Protein AF-A0A7T4WI15-F1 (afdb_monomer)

Nearest PDB structures (foldseek):
  7sa6-assembly1_A  TM=3.734E-01  e=1.193E+00  Neisseria meningitidis serogroup B
  4ayi-assembly1_D  TM=3.458E-01  e=1.123E+00  Neisseria meningitidis MC58
  5wiu-assembly1_A  TM=4.207E-01  e=9.803E+00  Homo sapiens

Secondary structure (DSSP, 8-state):
------SSS------PPPPSSPPSS-EEEEEETTEEEEEEE-SS-EEE-STT----SSEEEEEEEEEEETTEEEEEEEEEEEE--TT-SS--HHHHHHH-TT--S-HHHHHHHHHHHHHHHHHHSPPPPTTPPPPHHHHHHHHHHHHHHHHHHHHT----B-TTS-B----PPPPHHHHHHHSPPPPP----

Sequence (192 aa):
MAAFIAGDQPVADFDYDKPDELPQQGTTSLEVVGQTLPTEQTVDAFVGSWSDLTLPEVGTYKVFGVVTKDGRSQRSLVDTLVVVDPDDEWHNVITARLEWDGAPDQDGTLQRLLSVARDQVEAYAPELPDGAAIPERYRAGQLMQARNTFNASITNGDNSVDLGGGLVISPRPLDWAVKQLLRPARAKKAVG

Structure (mmCIF, N/CA/C/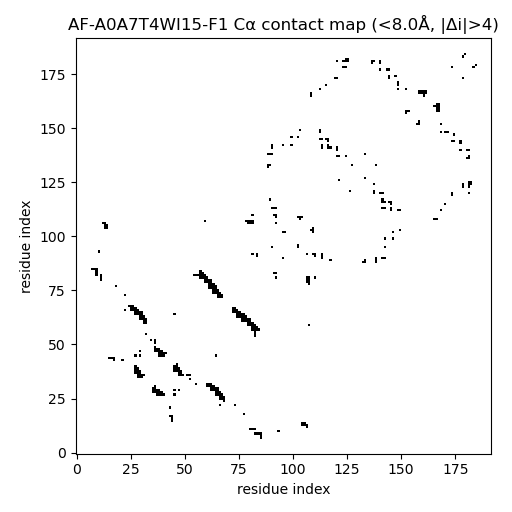O backbone):
data_AF-A0A7T4WI15-F1
#
_entry.id   AF-A0A7T4WI15-F1
#
loop_
_atom_site.group_PDB
_atom_site.id
_atom_site.type_symbol
_atom_site.label_atom_id
_atom_site.label_alt_id
_atom_site.label_comp_id
_atom_site.label_asym_id
_atom_site.label_entity_id
_atom_site.label_seq_id
_atom_site.pdbx_PDB_ins_code
_atom_site.Cartn_x
_atom_site.Cartn_y
_atom_site.Cartn_z
_atom_site.occupancy
_atom_site.B_iso_or_equiv
_atom_site.auth_seq_id
_atom_site.auth_comp_id
_atom_site.auth_asym_id
_atom_site.auth_atom_id
_atom_site.pdbx_PDB_model_num
ATOM 1 N N . MET A 1 1 ? 11.690 2.857 25.915 1.00 26.22 1 MET A N 1
ATOM 2 C CA . MET A 1 1 ? 12.060 3.220 24.533 1.00 26.22 1 MET A CA 1
ATOM 3 C C . MET A 1 1 ? 12.619 1.975 23.878 1.00 26.22 1 MET A C 1
ATOM 5 O O . MET A 1 1 ? 13.796 1.691 24.047 1.00 26.22 1 MET A O 1
ATOM 9 N N . ALA A 1 2 ? 11.759 1.173 23.259 1.00 22.16 2 ALA A N 1
ATOM 10 C CA . ALA A 1 2 ? 12.165 -0.051 22.585 1.00 22.16 2 ALA A CA 1
ATOM 11 C C . ALA A 1 2 ? 11.804 0.095 21.109 1.00 22.16 2 ALA A C 1
ATOM 13 O O . ALA A 1 2 ? 10.632 0.214 20.769 1.00 22.16 2 ALA A O 1
ATOM 14 N N . ALA A 1 3 ? 12.840 0.153 20.279 1.00 25.48 3 ALA A N 1
ATOM 15 C CA . ALA A 1 3 ? 12.754 -0.079 18.853 1.00 25.48 3 ALA A CA 1
ATOM 16 C C . ALA A 1 3 ? 12.444 -1.568 18.642 1.00 25.48 3 ALA A C 1
ATOM 18 O O . ALA A 1 3 ? 13.167 -2.419 19.162 1.00 25.48 3 ALA A O 1
ATOM 19 N N . PHE A 1 4 ? 11.374 -1.873 17.913 1.00 27.00 4 PHE A N 1
ATOM 20 C CA . PHE A 1 4 ? 11.084 -3.222 17.438 1.00 27.00 4 PHE A CA 1
ATOM 21 C C . PHE A 1 4 ? 11.546 -3.326 15.982 1.00 27.00 4 PHE A C 1
ATOM 23 O O . PHE A 1 4 ? 10.902 -2.825 15.071 1.00 27.00 4 PHE A O 1
ATOM 30 N N . ILE A 1 5 ? 12.701 -3.963 15.791 1.00 37.19 5 ILE A N 1
ATOM 31 C CA . ILE A 1 5 ? 13.089 -4.630 14.547 1.00 37.19 5 ILE A CA 1
ATOM 32 C C . ILE A 1 5 ? 13.296 -6.088 14.955 1.00 37.19 5 ILE A C 1
ATOM 34 O O . ILE A 1 5 ? 14.256 -6.397 15.660 1.00 37.19 5 ILE A O 1
ATOM 38 N N . ALA A 1 6 ? 12.382 -6.974 14.570 1.00 28.78 6 ALA A N 1
ATOM 39 C CA . ALA A 1 6 ? 12.555 -8.415 14.701 1.00 28.78 6 ALA A CA 1
ATOM 40 C C . ALA A 1 6 ? 11.912 -9.083 13.485 1.00 28.78 6 ALA A C 1
ATOM 42 O O . ALA A 1 6 ? 10.737 -8.864 13.207 1.00 28.78 6 ALA A O 1
ATOM 43 N N . GLY A 1 7 ? 12.733 -9.819 12.735 1.00 34.50 7 GLY A N 1
ATOM 44 C CA . GLY A 1 7 ? 12.344 -10.497 11.507 1.00 34.50 7 GLY A CA 1
ATOM 45 C C . GLY A 1 7 ? 11.296 -11.593 11.704 1.00 34.50 7 GLY A C 1
ATOM 46 O O . GLY A 1 7 ? 11.041 -12.048 12.819 1.00 34.50 7 GLY A O 1
ATOM 47 N N . ASP A 1 8 ? 10.742 -12.011 10.568 1.00 34.84 8 ASP A N 1
ATOM 48 C CA . ASP A 1 8 ? 9.868 -13.173 10.361 1.00 34.84 8 ASP A CA 1
ATOM 49 C C . ASP A 1 8 ? 8.441 -13.139 10.918 1.00 34.84 8 ASP A C 1
ATOM 51 O O . ASP A 1 8 ? 7.765 -14.167 10.912 1.00 34.84 8 ASP A O 1
ATOM 55 N N . GLN A 1 9 ? 7.916 -11.987 11.337 1.00 34.09 9 GLN A N 1
ATOM 56 C CA . GLN A 1 9 ? 6.484 -11.841 11.629 1.00 34.09 9 GLN A CA 1
ATOM 57 C C . GLN A 1 9 ? 5.915 -10.592 10.937 1.00 34.09 9 GLN A C 1
ATOM 59 O O . GLN A 1 9 ? 6.604 -9.569 10.901 1.00 34.09 9 GLN A O 1
ATOM 64 N N . PRO A 1 10 ? 4.683 -10.641 10.389 1.00 33.22 10 PRO A N 1
ATOM 65 C CA . PRO A 1 10 ? 4.064 -9.473 9.771 1.00 33.22 10 PRO A CA 1
ATOM 66 C C . PRO A 1 10 ? 3.930 -8.339 10.793 1.00 33.22 10 PRO A C 1
ATOM 68 O O . PRO A 1 10 ? 3.476 -8.556 11.918 1.00 33.22 10 PRO A O 1
ATOM 71 N N . VAL A 1 11 ? 4.329 -7.131 10.399 1.00 38.06 11 VAL A N 1
ATOM 72 C CA . VAL A 1 11 ? 4.255 -5.920 11.227 1.00 38.06 11 VAL A CA 1
ATOM 73 C C . VAL A 1 11 ? 3.016 -5.128 10.808 1.00 38.06 11 VAL A C 1
ATOM 75 O O . VAL A 1 11 ? 2.863 -4.836 9.625 1.00 38.06 11 VAL A O 1
ATOM 78 N N . ALA A 1 12 ? 2.146 -4.792 11.762 1.00 36.53 12 ALA A N 1
ATOM 79 C CA . ALA A 1 12 ? 1.021 -3.876 11.569 1.00 36.53 12 ALA A CA 1
ATOM 80 C C . ALA A 1 12 ? 1.312 -2.564 12.316 1.00 36.53 12 ALA A C 1
ATOM 82 O O . ALA A 1 12 ? 1.632 -2.606 13.506 1.00 36.53 12 ALA A O 1
ATOM 83 N N . ASP A 1 13 ? 1.217 -1.429 11.624 1.00 36.84 13 ASP A N 1
ATOM 84 C CA . ASP A 1 13 ? 1.374 -0.078 12.177 1.00 36.84 13 ASP A CA 1
ATOM 85 C C . ASP A 1 13 ? 0.078 0.709 11.921 1.00 36.84 13 ASP A C 1
ATOM 87 O O . ASP A 1 13 ? -0.537 0.551 10.870 1.00 36.84 13 ASP A O 1
ATOM 91 N N . PHE A 1 14 ? -0.389 1.495 12.891 1.00 41.03 14 PHE A N 1
ATOM 92 C CA . PHE A 1 14 ? -1.699 2.155 12.823 1.00 41.03 14 PHE A CA 1
ATOM 93 C C . PHE A 1 14 ? -1.661 3.543 13.465 1.00 41.03 14 PHE A C 1
ATOM 95 O O . PHE A 1 14 ? -1.317 3.663 14.644 1.00 41.03 14 PHE A O 1
ATOM 102 N N . ASP A 1 15 ? -2.094 4.561 12.715 1.00 37.44 15 ASP A N 1
ATOM 103 C CA . ASP A 1 15 ? -2.302 5.928 13.205 1.00 37.44 15 ASP A CA 1
ATOM 104 C C . ASP A 1 15 ? -3.783 6.341 13.087 1.00 37.44 15 ASP A C 1
ATOM 106 O O . ASP A 1 15 ? -4.480 5.976 12.140 1.00 37.44 15 ASP A O 1
ATOM 110 N N . TYR A 1 16 ? -4.274 7.052 14.102 1.00 46.34 16 TYR A N 1
ATOM 111 C CA . TYR A 1 16 ? -5.693 7.278 14.397 1.00 46.34 16 TYR A CA 1
ATOM 112 C C . TYR A 1 16 ? -6.238 8.564 13.761 1.00 46.34 16 TYR A C 1
ATOM 114 O O . TYR A 1 16 ? -5.859 9.656 14.181 1.00 46.34 16 TYR A O 1
ATOM 122 N N . ASP A 1 17 ? -7.251 8.455 12.892 1.00 43.44 17 ASP A N 1
ATOM 123 C CA . ASP A 1 17 ? -8.119 9.586 12.534 1.00 43.44 17 ASP A CA 1
ATOM 124 C C . ASP A 1 17 ? -9.460 9.525 13.294 1.00 43.44 17 ASP A C 1
ATOM 126 O O . ASP A 1 17 ? -10.164 8.512 13.323 1.00 43.44 17 ASP A O 1
ATOM 130 N N . LYS A 1 18 ? -9.800 10.642 13.947 1.00 43.62 18 LYS A N 1
ATOM 131 C CA . LYS A 1 18 ? -10.962 10.829 14.831 1.00 43.62 18 LYS A CA 1
ATOM 132 C C . LYS A 1 18 ? -12.290 10.645 14.072 1.00 43.62 18 LYS A C 1
ATOM 134 O O . LYS A 1 18 ? -12.556 11.435 13.168 1.00 43.62 18 LYS A O 1
ATOM 139 N N . PRO A 1 19 ? -13.176 9.699 14.439 1.00 46.44 19 PRO A N 1
ATOM 140 C CA . PRO A 1 19 ? -14.526 9.670 13.877 1.00 46.44 19 PRO A CA 1
ATOM 141 C C . PRO A 1 19 ? -15.317 10.908 14.333 1.00 46.44 19 PRO A C 1
ATOM 143 O O . PRO A 1 19 ? -15.250 11.283 15.504 1.00 46.44 19 PRO A O 1
ATOM 146 N N . ASP A 1 20 ? -16.080 11.512 13.412 1.00 47.41 20 ASP A N 1
ATOM 147 C CA . ASP A 1 20 ? -16.772 12.804 13.591 1.00 47.41 20 ASP A CA 1
ATOM 148 C C . ASP A 1 20 ? -17.654 12.883 14.852 1.00 47.41 20 ASP A C 1
ATOM 150 O O . ASP A 1 20 ? -17.786 13.955 15.436 1.00 47.41 20 ASP A O 1
ATOM 154 N N . GLU A 1 21 ? -18.191 11.755 15.330 1.00 46.91 21 GLU A N 1
ATOM 155 C CA . GLU A 1 21 ? -18.738 11.617 16.683 1.00 46.91 21 GLU A CA 1
ATOM 156 C C . GLU A 1 21 ? -18.499 10.186 17.195 1.00 46.91 21 GLU A C 1
ATOM 158 O O . GLU A 1 21 ? -19.055 9.214 16.674 1.00 46.91 21 GLU A O 1
ATOM 163 N N . LEU A 1 22 ? -17.679 10.031 18.240 1.00 50.12 22 LEU A N 1
ATOM 164 C CA . LEU A 1 22 ? -17.596 8.762 18.961 1.00 50.12 22 LEU A CA 1
ATOM 165 C C . LEU A 1 22 ? -18.929 8.508 19.694 1.00 50.12 22 LEU A C 1
ATOM 167 O O .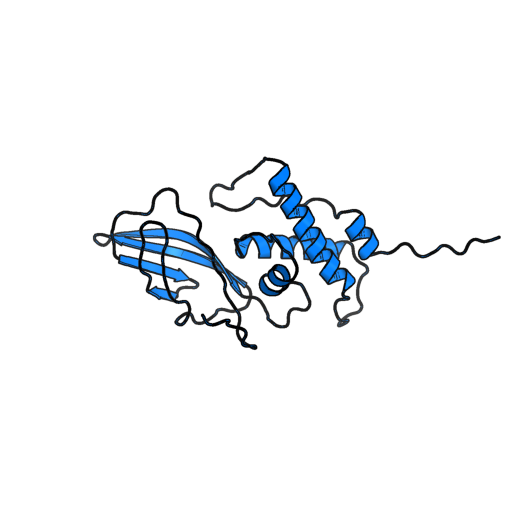 LEU A 1 22 ? -19.421 9.400 20.394 1.00 50.12 22 LEU A O 1
ATOM 171 N N . PRO A 1 23 ? -19.522 7.304 19.596 1.00 50.44 23 PRO A N 1
ATOM 172 C CA . PRO A 1 23 ? -20.714 6.976 20.368 1.00 50.44 23 PRO A CA 1
ATOM 173 C C . PRO A 1 23 ? -20.447 7.124 21.876 1.00 50.44 23 PRO A C 1
ATOM 175 O O . PRO A 1 23 ? -19.358 6.827 22.372 1.00 50.44 23 PRO A O 1
ATOM 178 N N . GLN A 1 24 ? -21.461 7.616 22.599 1.00 58.69 24 GLN A N 1
ATOM 179 C CA . GLN A 1 24 ? -21.416 7.856 24.047 1.00 58.69 24 GLN A CA 1
ATOM 180 C C . GLN A 1 24 ? -20.946 6.623 24.840 1.00 58.69 24 GLN A C 1
ATOM 182 O O . GLN A 1 24 ? -21.310 5.505 24.486 1.00 58.69 24 GLN A O 1
ATOM 187 N N . GLN A 1 25 ? -20.259 6.871 25.969 1.00 66.56 25 GLN A N 1
ATOM 188 C CA . GLN A 1 25 ? -19.736 5.898 26.951 1.00 66.56 25 GLN A CA 1
ATOM 189 C C . GLN A 1 25 ? -20.439 4.526 26.946 1.00 66.56 25 GLN A C 1
ATOM 191 O O . GLN A 1 25 ? -21.641 4.434 27.219 1.00 66.56 25 GLN A O 1
ATOM 196 N N . GLY A 1 26 ? -19.660 3.470 26.699 1.00 73.31 26 GLY A N 1
ATOM 197 C CA . GLY A 1 26 ? -20.077 2.069 26.703 1.00 73.31 26 GLY A CA 1
ATOM 198 C C . GLY A 1 26 ? -18.868 1.129 26.737 1.00 73.31 26 GLY A C 1
ATOM 199 O O . GLY A 1 26 ? -17.723 1.581 26.780 1.00 73.31 26 GLY A O 1
ATOM 200 N N . THR A 1 27 ? -19.106 -0.183 26.727 1.00 82.44 27 THR A N 1
ATOM 201 C CA . THR A 1 27 ? -18.019 -1.160 26.550 1.00 82.44 27 THR A CA 1
ATOM 202 C C . THR A 1 27 ? -17.568 -1.125 25.098 1.00 82.44 27 THR A C 1
ATOM 204 O O . THR A 1 27 ? -18.406 -1.152 24.193 1.00 82.44 27 THR A O 1
ATOM 207 N N . THR A 1 28 ? -16.257 -1.068 24.881 1.00 86.25 28 THR A N 1
ATOM 208 C CA . THR A 1 28 ? -15.672 -0.955 23.546 1.00 86.25 28 THR A CA 1
ATOM 209 C C . THR A 1 28 ? -14.776 -2.134 23.220 1.00 86.25 28 THR A C 1
ATOM 211 O O . THR A 1 28 ? -14.132 -2.711 24.094 1.00 86.25 28 THR A O 1
ATOM 214 N N . SER A 1 29 ? -14.776 -2.515 21.951 1.00 88.94 29 SER A N 1
ATOM 215 C CA . SER A 1 29 ? -13.904 -3.550 21.408 1.00 88.94 29 SER A CA 1
ATOM 216 C C . SER A 1 29 ? -13.595 -3.250 19.950 1.00 88.94 29 SER A C 1
ATOM 218 O O . SER A 1 29 ? -14.421 -2.650 19.256 1.00 88.94 29 SER A O 1
ATOM 220 N N . LEU A 1 30 ? -12.461 -3.738 19.459 1.00 89.62 30 LEU A N 1
ATOM 221 C CA . LEU A 1 30 ? -12.195 -3.797 18.025 1.00 89.62 30 LEU A CA 1
ATOM 222 C C . LEU A 1 30 ? -12.594 -5.165 17.486 1.00 89.62 30 LEU A C 1
ATOM 224 O O . LEU A 1 30 ? -12.379 -6.187 18.129 1.00 89.62 30 LEU A O 1
ATOM 228 N N . GLU A 1 31 ? -13.170 -5.184 16.295 1.00 89.88 31 GLU A N 1
ATOM 229 C CA . GLU A 1 31 ? -13.507 -6.399 15.572 1.00 89.88 31 GLU A CA 1
ATOM 230 C C . GLU A 1 31 ? -12.743 -6.432 14.249 1.00 89.88 31 GLU A C 1
ATOM 232 O O . GLU A 1 31 ? -12.829 -5.509 13.434 1.00 89.88 31 GLU A O 1
ATOM 237 N N . VAL A 1 32 ? -12.006 -7.514 14.026 1.00 90.38 32 VAL A N 1
ATOM 238 C CA . VAL A 1 32 ? -11.157 -7.707 12.850 1.00 90.38 32 VAL A CA 1
ATOM 239 C C . VAL A 1 32 ? -11.157 -9.189 12.487 1.00 90.38 32 VAL A C 1
ATOM 241 O O . VAL A 1 32 ? -10.882 -10.045 13.319 1.00 90.38 32 VAL A O 1
ATOM 244 N N . VAL A 1 33 ? -11.545 -9.521 11.254 1.00 89.94 33 VAL A N 1
ATOM 245 C CA . VAL A 1 33 ? -11.619 -10.920 10.769 1.00 89.94 33 VAL A CA 1
ATOM 246 C C . VAL A 1 33 ? -12.379 -11.855 11.734 1.00 89.94 33 VAL A C 1
ATOM 248 O O . VAL A 1 33 ? -11.964 -12.974 12.017 1.00 89.94 33 VAL A O 1
ATOM 251 N N . GLY A 1 34 ? -13.492 -11.376 12.298 1.00 88.56 34 GLY A N 1
ATOM 252 C CA . GLY A 1 34 ? -14.310 -12.139 13.251 1.00 88.56 34 GLY A CA 1
ATOM 253 C C . GLY A 1 34 ? -13.683 -12.348 14.637 1.00 88.56 34 GLY A C 1
ATOM 254 O O . GLY A 1 34 ? -14.310 -12.973 15.490 1.00 88.56 34 GLY A O 1
ATOM 255 N N . GLN A 1 35 ? -12.484 -11.819 14.889 1.00 91.88 35 GLN A N 1
ATOM 256 C CA . GLN A 1 35 ? -11.857 -11.774 16.208 1.00 91.88 35 GLN A CA 1
ATOM 257 C C . GLN A 1 35 ? -12.237 -10.471 16.910 1.00 91.88 35 GLN A C 1
ATOM 259 O O . GLN A 1 35 ? -12.338 -9.420 16.277 1.00 91.88 35 GLN A O 1
ATOM 264 N N . THR A 1 36 ? -12.465 -10.547 18.221 1.00 92.31 36 THR A N 1
ATOM 265 C CA . THR A 1 36 ? -12.740 -9.383 19.071 1.00 92.31 36 THR A CA 1
ATOM 266 C C . THR A 1 36 ? -11.518 -9.105 19.927 1.00 92.31 36 THR A C 1
ATOM 268 O O . THR A 1 36 ? -11.115 -9.958 20.716 1.00 92.31 36 THR A O 1
ATOM 271 N N . LEU A 1 37 ? -10.945 -7.918 19.776 1.00 89.69 37 LEU A N 1
ATOM 272 C CA . LEU A 1 37 ? -9.797 -7.464 20.543 1.00 89.69 37 LEU A CA 1
ATOM 273 C C . LEU A 1 37 ? -10.268 -6.527 21.662 1.00 89.69 37 LEU A C 1
ATOM 275 O O . LEU A 1 37 ? -11.073 -5.620 21.404 1.00 89.69 37 LEU A O 1
ATOM 279 N N . PRO A 1 38 ? -9.795 -6.734 22.903 1.00 87.00 38 PRO A N 1
ATOM 280 C CA . PRO A 1 38 ? -10.113 -5.842 24.003 1.00 87.00 38 PRO A CA 1
ATOM 281 C C . PRO A 1 38 ? -9.479 -4.475 23.745 1.00 87.00 38 PRO A C 1
ATOM 283 O O . PRO A 1 38 ? -8.284 -4.374 23.465 1.00 87.00 38 PRO A O 1
ATOM 286 N N . THR A 1 39 ? -10.284 -3.422 23.858 1.00 87.75 39 THR A N 1
ATOM 287 C CA . THR A 1 39 ? -9.816 -2.046 23.689 1.00 87.75 39 THR A CA 1
ATOM 288 C C . THR A 1 39 ? -10.392 -1.131 24.746 1.00 87.75 39 THR A C 1
ATOM 290 O O . THR A 1 39 ? -11.508 -1.331 25.220 1.00 87.75 39 THR A O 1
ATOM 293 N N . GLU A 1 40 ? -9.649 -0.084 25.061 1.00 83.88 40 GLU A N 1
ATOM 294 C CA . GLU A 1 40 ? -10.107 1.031 25.868 1.00 83.88 40 GLU A CA 1
ATOM 295 C C . GLU A 1 40 ? -10.418 2.219 24.959 1.00 83.88 40 GLU A C 1
ATOM 297 O O . GLU A 1 40 ? -9.616 2.599 24.109 1.00 83.88 40 GLU A O 1
ATOM 302 N N . GLN A 1 41 ? -11.587 2.827 25.127 1.00 78.44 41 GLN A N 1
ATOM 303 C CA . GLN A 1 41 ? -11.931 4.057 24.423 1.00 78.44 41 GLN A CA 1
ATOM 304 C C . GLN A 1 41 ? -11.391 5.253 25.207 1.00 78.44 41 GLN A C 1
ATOM 306 O O . GLN A 1 41 ? -11.755 5.477 26.362 1.00 78.44 41 GLN A O 1
ATOM 311 N N . THR A 1 42 ? -10.540 6.041 24.564 1.00 78.75 42 THR A N 1
ATOM 312 C CA . THR A 1 42 ? -10.129 7.363 25.040 1.00 78.75 42 THR A CA 1
ATOM 313 C C . THR A 1 42 ? -11.060 8.436 24.474 1.00 78.75 42 THR A C 1
ATOM 315 O O . THR A 1 42 ? -12.011 8.141 23.752 1.00 78.75 42 THR A O 1
ATOM 318 N N . VAL A 1 43 ? -10.797 9.705 24.795 1.00 71.56 43 VAL A N 1
ATOM 319 C CA . VAL A 1 43 ? -11.581 10.833 24.264 1.00 71.56 43 VAL A CA 1
ATOM 320 C C . VAL A 1 43 ? -11.537 10.885 22.732 1.00 71.56 43 VAL A C 1
ATOM 322 O O . VAL A 1 43 ? -12.516 11.303 22.125 1.00 71.56 43 VAL A O 1
ATOM 325 N N . ASP A 1 44 ? -10.437 10.430 22.125 1.00 71.06 44 ASP A N 1
ATOM 326 C CA . ASP A 1 44 ? -10.150 10.638 20.703 1.00 71.06 44 ASP A CA 1
ATOM 327 C C . ASP A 1 44 ? -9.842 9.345 19.915 1.00 71.06 44 ASP A C 1
ATOM 329 O O . ASP A 1 44 ? -9.776 9.394 18.691 1.00 71.06 44 ASP A O 1
ATOM 333 N N . ALA A 1 45 ? -9.642 8.196 20.574 1.00 70.19 45 ALA A N 1
ATOM 334 C CA . ALA A 1 45 ? -9.153 6.965 19.935 1.00 70.19 45 ALA A CA 1
ATOM 335 C C . ALA A 1 45 ? -9.570 5.689 20.685 1.00 70.19 45 ALA A C 1
ATOM 337 O O . ALA A 1 45 ? -9.802 5.736 21.896 1.00 70.19 45 ALA A O 1
ATOM 338 N N . PHE A 1 46 ? -9.581 4.537 20.005 1.00 77.31 46 PHE A N 1
ATOM 339 C CA . PHE A 1 46 ? -9.553 3.235 20.681 1.00 77.31 46 PHE A CA 1
ATOM 340 C C . PHE A 1 46 ? -8.091 2.827 20.911 1.00 77.31 46 PHE A C 1
ATOM 342 O O . PHE A 1 46 ? -7.242 2.930 20.040 1.00 77.31 46 PHE A O 1
ATOM 349 N N . VAL A 1 47 ? -7.750 2.362 22.098 1.00 81.94 47 VAL A N 1
ATOM 350 C CA . VAL A 1 47 ? -6.392 1.920 22.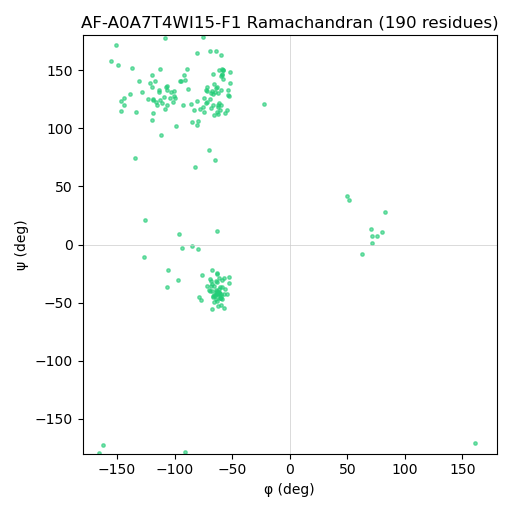416 1.00 81.94 47 VAL A CA 1
ATOM 351 C C . VAL A 1 47 ? -6.470 0.450 22.776 1.00 81.94 47 VAL A C 1
ATOM 353 O O . VAL A 1 47 ? -7.249 0.052 23.636 1.00 81.94 47 VAL A O 1
ATOM 356 N N . GLY A 1 48 ? -5.700 -0.375 22.078 1.00 81.75 48 GLY A N 1
ATOM 357 C CA . GLY A 1 48 ? -5.720 -1.823 22.229 1.00 81.75 48 GLY A CA 1
ATOM 358 C C . GLY A 1 48 ? -4.368 -2.437 21.907 1.00 81.75 48 GLY A C 1
ATOM 359 O O . GLY A 1 48 ? -3.466 -1.761 21.415 1.00 81.75 48 GLY A O 1
ATOM 360 N N . SER A 1 49 ? -4.242 -3.730 22.190 1.00 81.81 49 SER A N 1
ATOM 361 C CA . SER A 1 49 ? -3.087 -4.527 21.784 1.00 81.81 49 SER A CA 1
ATOM 362 C C . SER A 1 49 ? -3.478 -5.462 20.648 1.00 81.81 49 SER A C 1
ATOM 364 O O . SER A 1 49 ? -4.503 -6.139 20.714 1.00 81.81 49 SER A O 1
ATOM 366 N N . TRP A 1 50 ? -2.616 -5.549 19.639 1.00 80.62 50 TRP A N 1
ATOM 367 C CA . TRP A 1 50 ? -2.713 -6.544 18.572 1.00 80.62 50 TRP A CA 1
ATOM 368 C C . TRP A 1 50 ? -2.069 -7.883 18.955 1.00 80.62 50 TRP A C 1
ATOM 370 O O . TRP A 1 50 ? -2.115 -8.817 18.167 1.00 80.62 50 TRP A O 1
ATOM 380 N N . SER A 1 51 ? -1.486 -8.007 20.157 1.00 84.00 51 SER A N 1
ATOM 381 C CA . SER A 1 51 ? -0.807 -9.235 20.609 1.00 84.00 51 SER A CA 1
ATOM 382 C C . SER A 1 51 ? -1.693 -10.477 20.585 1.00 84.00 51 SER A C 1
ATOM 384 O O . SER A 1 51 ? -1.192 -11.583 20.412 1.00 84.00 51 SER A O 1
ATOM 386 N N . ASP A 1 52 ? -2.998 -10.282 20.766 1.00 81.56 52 ASP A N 1
ATOM 387 C CA . ASP A 1 52 ? -3.974 -11.367 20.832 1.00 81.56 52 ASP A CA 1
ATOM 388 C C . ASP A 1 52 ? -4.609 -11.646 19.461 1.00 81.56 52 ASP A C 1
ATOM 390 O O . ASP A 1 52 ? -5.415 -12.568 19.322 1.00 81.56 52 ASP A O 1
ATOM 394 N N . LEU A 1 53 ? -4.249 -10.863 18.435 1.00 87.50 53 LEU A N 1
ATOM 395 C CA . LEU A 1 53 ? -4.715 -11.081 17.077 1.00 87.50 53 LEU A CA 1
ATOM 396 C C . LEU A 1 53 ? -3.970 -12.265 16.463 1.00 87.50 53 LEU A C 1
ATOM 398 O O . LEU A 1 53 ? -2.765 -12.211 16.221 1.00 87.50 53 LEU A O 1
ATOM 402 N N . THR A 1 54 ? -4.712 -13.307 16.103 1.00 91.50 54 THR A N 1
ATOM 403 C CA . THR A 1 54 ? -4.194 -14.297 15.158 1.00 91.50 54 THR A CA 1
ATOM 404 C C . THR A 1 54 ? -4.217 -13.674 13.770 1.00 91.50 54 THR A C 1
ATOM 406 O O . THR A 1 54 ? -5.296 -13.370 13.250 1.00 91.50 54 THR A O 1
ATOM 409 N N . LEU A 1 55 ? -3.039 -13.448 13.187 1.00 88.75 55 LEU A N 1
ATOM 410 C CA . LEU A 1 55 ? -2.930 -12.806 11.881 1.00 88.75 55 LEU A CA 1
ATOM 411 C C . LEU A 1 55 ? -3.609 -13.664 10.798 1.00 88.75 55 LEU A C 1
ATOM 413 O O . LEU A 1 55 ? -3.370 -14.873 10.737 1.00 88.75 55 LEU A O 1
ATOM 417 N N . PRO A 1 56 ? -4.476 -13.063 9.967 1.00 90.94 56 PRO A N 1
ATOM 418 C CA . PRO A 1 56 ? -5.100 -13.754 8.846 1.00 90.94 56 PRO A CA 1
ATOM 419 C C . PRO A 1 56 ? -4.105 -13.946 7.688 1.00 90.94 56 PRO A C 1
ATOM 421 O O . PRO A 1 56 ? -2.959 -13.503 7.751 1.00 90.94 56 PRO A O 1
ATOM 424 N N . GLU A 1 57 ? -4.551 -14.591 6.608 1.00 93.12 57 GLU A N 1
ATOM 425 C CA . GLU A 1 57 ? -3.772 -14.700 5.367 1.00 93.12 57 GLU A CA 1
ATOM 426 C C . GLU A 1 57 ? -3.451 -13.317 4.771 1.00 93.12 57 GLU A C 1
ATOM 428 O O . GLU A 1 57 ? -4.090 -12.314 5.102 1.00 93.12 57 GLU A O 1
ATOM 433 N N . VAL A 1 58 ? -2.479 -13.259 3.859 1.00 91.94 58 VAL A N 1
ATOM 434 C CA . VAL A 1 58 ? -2.113 -12.032 3.133 1.00 91.94 58 VAL A CA 1
ATOM 435 C C . VAL A 1 58 ? -3.353 -11.412 2.488 1.00 91.94 58 VAL A C 1
ATOM 437 O O . VAL A 1 58 ? -4.109 -12.082 1.784 1.00 91.94 58 VAL A O 1
ATOM 440 N N . GLY A 1 59 ? -3.587 -10.125 2.743 1.00 90.69 59 GLY A N 1
ATOM 441 C CA . GLY A 1 59 ? -4.795 -9.455 2.288 1.00 90.69 59 GLY A CA 1
ATOM 442 C C . GLY A 1 59 ? -5.115 -8.160 3.022 1.00 90.69 59 GLY A C 1
ATOM 443 O O . GLY A 1 59 ? -4.325 -7.611 3.786 1.00 90.69 59 GLY A O 1
ATOM 444 N N . THR A 1 60 ? -6.310 -7.647 2.755 1.00 89.38 60 THR A N 1
ATOM 445 C CA . THR A 1 60 ? -6.804 -6.380 3.295 1.00 89.38 60 THR A CA 1
ATOM 446 C C . THR A 1 60 ? -8.112 -6.620 4.037 1.00 89.38 60 THR A C 1
ATOM 448 O O . THR A 1 60 ? -9.068 -7.150 3.468 1.00 89.38 60 THR A O 1
ATOM 451 N N . TYR A 1 61 ? -8.171 -6.212 5.301 1.00 89.81 61 TYR A N 1
ATOM 452 C CA . TYR A 1 61 ? -9.254 -6.541 6.220 1.00 89.81 61 TYR A CA 1
ATOM 453 C C . TYR A 1 61 ? -9.804 -5.290 6.885 1.00 89.81 61 TYR A C 1
ATOM 455 O O . TYR A 1 61 ? -9.064 -4.478 7.423 1.00 89.81 61 TYR A O 1
ATOM 463 N N . LYS A 1 62 ? -11.128 -5.142 6.888 1.00 89.38 62 LYS A N 1
ATOM 464 C CA . LYS A 1 62 ? -11.790 -4.029 7.574 1.00 89.38 62 LYS A CA 1
ATOM 465 C C . LYS A 1 62 ? -11.715 -4.221 9.088 1.00 89.38 62 LYS A C 1
ATOM 467 O O . LYS A 1 62 ? -12.059 -5.295 9.584 1.00 89.38 62 LYS A O 1
ATOM 472 N N . VAL A 1 63 ? -11.325 -3.167 9.791 1.00 88.19 63 VAL A N 1
ATOM 473 C CA . VAL A 1 63 ? -11.296 -3.085 11.250 1.00 88.19 63 VAL A CA 1
ATOM 474 C C . VAL A 1 63 ? -12.486 -2.249 11.693 1.00 88.19 63 VAL A C 1
ATOM 476 O O . VAL A 1 63 ? -12.685 -1.126 11.224 1.00 88.19 63 VAL A O 1
ATOM 479 N N . PHE A 1 64 ? -13.296 -2.799 12.589 1.00 86.88 64 PHE A N 1
ATOM 480 C CA . PHE A 1 64 ? -14.476 -2.123 13.104 1.00 86.88 64 PHE A CA 1
ATOM 481 C C . PHE A 1 64 ? -14.325 -1.804 14.587 1.00 86.88 64 PHE A C 1
ATOM 483 O O . PHE A 1 64 ? -13.988 -2.673 15.382 1.00 86.88 64 PHE A O 1
ATOM 490 N N . GLY A 1 65 ? -14.646 -0.571 14.964 1.00 88.81 65 GLY A N 1
ATOM 491 C CA . GLY A 1 65 ? -14.903 -0.198 16.347 1.00 88.81 65 GLY A CA 1
ATOM 492 C C . GLY A 1 65 ? -16.325 -0.594 16.708 1.00 88.81 65 GLY A C 1
ATOM 493 O O . GLY A 1 65 ? -17.279 -0.181 16.042 1.00 88.81 65 GLY A O 1
ATOM 494 N N . VAL A 1 66 ? -16.474 -1.406 17.749 1.00 87.88 66 VAL A N 1
ATOM 495 C CA . VAL A 1 66 ? -17.771 -1.826 18.273 1.00 87.88 66 VAL A CA 1
ATOM 496 C C . VAL A 1 66 ? -17.972 -1.188 19.637 1.00 87.88 66 VAL A C 1
ATOM 498 O O . VAL A 1 66 ? -17.187 -1.404 20.558 1.00 87.88 66 VAL A O 1
ATOM 501 N N . VAL A 1 67 ? -19.046 -0.414 19.773 1.00 86.19 67 VAL A N 1
ATOM 502 C CA . VAL A 1 67 ? -19.449 0.196 21.045 1.00 86.19 67 VAL A CA 1
ATOM 503 C C . VAL A 1 67 ? -20.791 -0.375 21.460 1.00 86.19 67 VAL A C 1
ATOM 505 O O . VAL A 1 67 ? -21.766 -0.297 20.712 1.00 86.19 67 VAL A O 1
ATOM 508 N N . THR A 1 68 ? -20.837 -0.966 22.653 1.00 85.69 68 THR A N 1
ATOM 509 C CA . THR A 1 68 ? -22.049 -1.560 23.221 1.00 85.69 68 THR A CA 1
ATOM 510 C C . THR A 1 68 ? -22.517 -0.767 24.434 1.00 85.69 68 THR A C 1
ATOM 512 O O . THR A 1 68 ? -21.776 -0.593 25.403 1.00 85.69 68 THR A O 1
ATOM 515 N N . LYS A 1 69 ? -23.772 -0.311 24.395 1.00 85.31 69 LYS A N 1
ATOM 516 C CA . LYS A 1 69 ? -24.435 0.441 25.466 1.00 85.31 69 LYS A CA 1
ATOM 517 C C . LYS A 1 69 ? -25.871 -0.050 25.625 1.00 85.31 69 LYS A C 1
ATOM 519 O O . LYS A 1 69 ? -26.599 -0.167 24.642 1.00 85.31 69 LYS A O 1
ATOM 524 N N . ASP A 1 70 ? -26.272 -0.366 26.855 1.00 88.31 70 ASP A N 1
ATOM 525 C CA . ASP A 1 70 ? -27.636 -0.802 27.198 1.00 88.31 70 ASP A CA 1
ATOM 526 C C . ASP A 1 70 ? -28.165 -1.960 26.319 1.00 88.31 70 ASP A C 1
ATOM 528 O O . ASP A 1 70 ? -29.326 -1.986 25.910 1.00 88.31 70 ASP A O 1
ATOM 532 N N . GLY A 1 71 ? -27.291 -2.918 25.981 1.00 85.00 71 GLY A N 1
ATOM 533 C CA . GLY A 1 71 ? -27.628 -4.078 25.144 1.00 85.00 71 GLY A CA 1
ATOM 534 C C . GLY A 1 71 ? -27.762 -3.786 23.644 1.00 85.00 71 GLY A C 1
ATOM 535 O O . GLY A 1 71 ? -28.160 -4.671 22.889 1.00 85.00 71 GLY A O 1
ATOM 536 N N . ARG A 1 72 ? -27.432 -2.570 23.193 1.00 79.56 72 ARG A N 1
ATOM 537 C CA . ARG A 1 72 ? -27.343 -2.201 21.774 1.00 79.56 72 ARG A CA 1
ATOM 538 C C . ARG A 1 72 ? -25.886 -2.030 21.375 1.00 79.56 72 ARG A C 1
ATOM 540 O O . ARG A 1 72 ? -25.136 -1.374 22.093 1.00 79.56 72 ARG A O 1
ATOM 547 N N . SER A 1 73 ? -25.515 -2.570 20.219 1.00 84.94 73 SER A N 1
ATOM 548 C CA . SER A 1 73 ? -24.166 -2.444 19.664 1.00 84.94 73 SER A CA 1
ATOM 549 C C . SER A 1 73 ? -24.192 -1.611 18.389 1.00 84.94 73 SER A C 1
ATOM 551 O O . SER A 1 73 ? -25.000 -1.860 17.493 1.00 84.94 73 SER A O 1
ATOM 553 N N . GLN A 1 74 ? -23.300 -0.630 18.309 1.00 84.94 74 GLN A N 1
ATOM 554 C CA . GLN A 1 74 ? -22.997 0.113 17.094 1.00 84.94 74 GLN A CA 1
ATOM 555 C C . GLN A 1 74 ? -21.637 -0.340 16.573 1.00 84.94 74 GLN A C 1
ATOM 557 O O . GLN A 1 74 ? -20.679 -0.431 17.339 1.00 84.94 74 GLN A O 1
ATOM 562 N N . ARG A 1 75 ? -21.567 -0.618 15.271 1.00 84.12 75 ARG A N 1
ATOM 563 C CA . ARG A 1 75 ? -20.351 -1.026 14.568 1.00 84.12 75 ARG A CA 1
ATOM 564 C C . ARG A 1 75 ? -19.986 0.056 13.562 1.00 84.12 75 ARG A C 1
ATOM 566 O O . ARG A 1 75 ? -20.778 0.335 12.664 1.00 84.12 75 ARG A O 1
ATOM 573 N N . SER A 1 76 ? -18.801 0.630 13.709 1.00 82.88 76 SER A N 1
ATOM 574 C CA . SER A 1 76 ? -18.277 1.675 12.829 1.00 82.88 76 SER A CA 1
ATOM 575 C C . SER A 1 76 ? -16.987 1.188 12.187 1.00 82.88 76 SER A C 1
ATOM 577 O O . SER A 1 76 ? -16.157 0.590 12.866 1.00 82.88 76 SER A O 1
ATOM 579 N N . LEU A 1 77 ? -16.823 1.403 10.881 1.00 82.19 77 LEU A N 1
ATOM 580 C CA . LEU A 1 77 ? -15.538 1.161 10.224 1.00 82.19 77 LEU A CA 1
ATOM 581 C C . LEU A 1 77 ? -14.546 2.184 10.777 1.00 82.19 77 LEU A C 1
ATOM 583 O O . LEU A 1 77 ? -14.809 3.379 10.670 1.00 82.19 77 LEU A O 1
ATOM 587 N N . VAL A 1 78 ? -13.468 1.711 11.397 1.00 81.69 78 VAL A N 1
ATOM 588 C CA . VAL A 1 78 ? -12.432 2.587 11.961 1.00 81.69 78 VAL A CA 1
ATOM 589 C C . VAL A 1 78 ? -11.177 2.566 11.111 1.00 81.69 78 VAL A C 1
ATOM 591 O O . VAL A 1 78 ? -10.562 3.607 10.943 1.00 81.69 78 VAL A O 1
ATOM 594 N N . ASP A 1 79 ? -10.826 1.408 10.544 1.00 82.00 79 ASP A N 1
ATOM 595 C CA . ASP A 1 79 ? -9.606 1.285 9.755 1.00 82.00 79 ASP A CA 1
ATOM 596 C C . ASP A 1 79 ? -9.597 0.042 8.850 1.00 82.00 79 ASP A C 1
ATOM 598 O O . ASP A 1 79 ? -10.590 -0.681 8.706 1.00 82.00 79 ASP A O 1
ATOM 602 N N . THR A 1 80 ? -8.454 -0.210 8.222 1.00 85.94 80 THR A N 1
ATOM 603 C CA . THR A 1 80 ? -8.146 -1.335 7.362 1.00 85.94 80 THR A CA 1
ATOM 604 C C . THR A 1 80 ? -6.786 -1.926 7.738 1.00 85.94 80 THR A C 1
ATOM 606 O O . THR A 1 80 ? -5.750 -1.318 7.504 1.00 85.94 80 THR A O 1
ATOM 609 N N . LEU A 1 81 ? -6.791 -3.157 8.246 1.00 89.25 81 LEU A N 1
ATOM 610 C CA . LEU A 1 81 ? -5.595 -3.965 8.453 1.00 89.25 81 LEU A CA 1
ATOM 611 C C . LEU A 1 81 ? -5.085 -4.492 7.116 1.00 89.25 81 LEU A C 1
ATOM 613 O O . LEU A 1 81 ? -5.819 -5.162 6.385 1.00 89.25 81 LEU A O 1
ATOM 617 N N . VAL A 1 82 ? -3.814 -4.237 6.826 1.00 90.50 82 VAL A N 1
ATOM 618 C CA . VAL A 1 82 ? -3.122 -4.795 5.666 1.00 90.50 82 VAL A CA 1
ATOM 619 C C . VAL A 1 82 ? -2.125 -5.839 6.155 1.00 90.50 82 VAL A C 1
ATOM 621 O O . VAL A 1 82 ? -1.186 -5.524 6.874 1.00 90.50 82 VAL A O 1
ATOM 624 N N . VAL A 1 83 ? -2.333 -7.091 5.756 1.00 92.50 83 VAL A N 1
ATOM 625 C CA . VAL A 1 83 ? -1.370 -8.174 5.967 1.00 92.50 83 VAL A CA 1
ATOM 626 C C . VAL A 1 83 ? -0.635 -8.398 4.660 1.00 92.50 83 VAL A C 1
ATOM 628 O O . VAL A 1 83 ? -1.262 -8.655 3.632 1.00 92.50 83 VAL A O 1
ATOM 631 N N . VAL A 1 84 ? 0.687 -8.283 4.702 1.00 93.19 84 VAL A N 1
ATOM 632 C CA . VAL A 1 84 ? 1.557 -8.398 3.529 1.00 93.19 84 VAL A CA 1
ATOM 633 C C . VAL A 1 84 ? 2.421 -9.644 3.624 1.00 93.19 84 VAL A C 1
ATOM 635 O O . VAL A 1 84 ? 2.755 -10.089 4.722 1.00 93.19 84 VAL A O 1
ATOM 638 N N . ASP A 1 85 ? 2.776 -10.192 2.467 1.00 92.56 85 ASP A N 1
ATOM 639 C CA . ASP A 1 85 ? 3.792 -11.234 2.383 1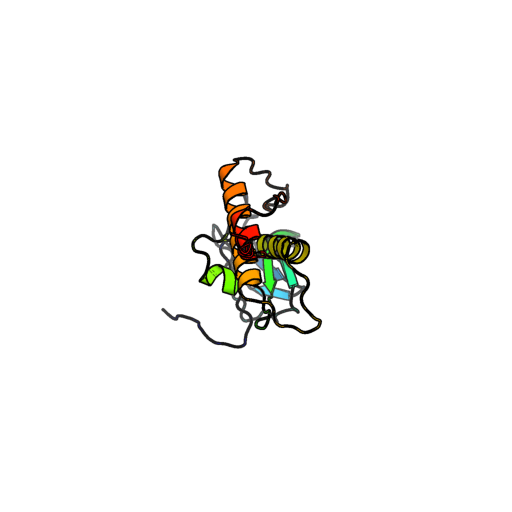.00 92.56 85 ASP A CA 1
ATOM 640 C C . ASP A 1 85 ? 5.171 -10.590 2.632 1.00 92.56 85 ASP A C 1
ATOM 642 O O . ASP A 1 85 ? 5.517 -9.624 1.935 1.00 92.56 85 ASP A O 1
ATOM 646 N N . PRO A 1 86 ? 5.942 -11.039 3.643 1.00 89.25 86 PRO A N 1
ATOM 647 C CA . PRO A 1 86 ? 7.284 -10.516 3.884 1.00 89.25 86 PRO A CA 1
ATOM 648 C C . PRO A 1 86 ? 8.251 -10.803 2.729 1.00 89.25 86 PRO A C 1
ATOM 650 O O . PRO A 1 86 ? 9.207 -10.047 2.560 1.00 89.25 86 PRO A O 1
ATOM 653 N N . ASP A 1 87 ? 7.983 -11.842 1.936 1.00 91.75 87 ASP A N 1
ATOM 654 C CA . ASP A 1 87 ? 8.817 -12.265 0.813 1.00 91.75 87 ASP A CA 1
ATOM 655 C C . ASP A 1 87 ? 8.326 -11.703 -0.537 1.00 91.75 87 ASP A C 1
ATOM 657 O O . ASP A 1 87 ? 8.842 -12.088 -1.590 1.00 91.75 87 ASP A O 1
ATOM 661 N N . ASP A 1 88 ? 7.347 -10.781 -0.543 1.00 92.56 88 ASP A N 1
ATOM 662 C CA . ASP A 1 88 ? 6.921 -10.114 -1.781 1.00 92.56 88 ASP A CA 1
ATOM 663 C C . ASP A 1 88 ? 8.097 -9.331 -2.382 1.00 92.56 88 ASP A C 1
ATOM 665 O O . ASP A 1 88 ? 8.674 -8.431 -1.765 1.00 92.56 88 ASP A O 1
ATOM 669 N N . GLU A 1 89 ? 8.451 -9.665 -3.622 1.00 95.50 89 GLU A N 1
ATOM 670 C CA . GLU A 1 89 ? 9.497 -8.962 -4.354 1.00 95.50 89 GLU A CA 1
ATOM 671 C C . GLU A 1 89 ? 9.086 -7.517 -4.693 1.00 95.50 89 GLU A C 1
ATOM 673 O O . GLU A 1 89 ? 9.952 -6.673 -4.930 1.00 95.50 89 GLU A O 1
ATOM 678 N N . TRP A 1 90 ? 7.792 -7.185 -4.717 1.00 97.31 90 TRP A N 1
ATOM 679 C CA . TRP A 1 90 ? 7.317 -5.810 -4.901 1.00 97.31 90 TRP A C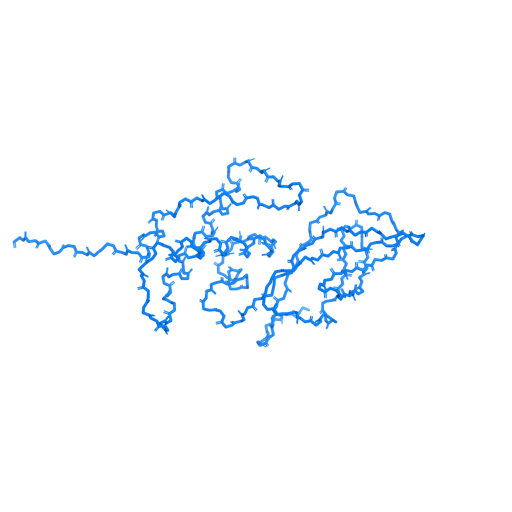A 1
ATOM 680 C C . TRP A 1 90 ? 7.373 -4.989 -3.611 1.00 97.31 90 TRP A C 1
ATOM 682 O O . TRP A 1 90 ? 7.487 -5.516 -2.508 1.00 97.31 90 TRP A O 1
ATOM 692 N N . HIS A 1 91 ? 7.261 -3.661 -3.728 1.00 97.62 91 HIS A N 1
ATOM 693 C CA . HIS A 1 91 ? 7.058 -2.856 -2.529 1.00 97.62 91 HIS A CA 1
ATOM 694 C C . HIS A 1 91 ? 5.677 -3.134 -1.937 1.00 97.62 91 HIS A C 1
ATOM 696 O O . HIS A 1 91 ? 4.649 -3.044 -2.616 1.00 97.62 91 HIS A O 1
ATOM 702 N N . ASN A 1 92 ? 5.690 -3.399 -0.638 1.00 96.19 92 ASN A N 1
ATOM 703 C CA . ASN A 1 92 ? 4.539 -3.508 0.245 1.00 96.19 92 ASN A CA 1
ATOM 704 C C . ASN A 1 92 ? 4.491 -2.293 1.194 1.00 96.19 92 ASN A C 1
ATOM 706 O O . ASN A 1 92 ? 5.373 -1.433 1.148 1.00 96.19 92 ASN A O 1
ATOM 710 N N . VAL A 1 93 ? 3.470 -2.193 2.054 1.00 94.81 93 VAL A N 1
ATOM 711 C CA . VAL A 1 93 ? 3.310 -1.026 2.950 1.00 94.81 93 VAL A CA 1
ATOM 712 C C . VAL A 1 93 ? 4.535 -0.786 3.843 1.00 94.81 93 VAL A C 1
ATOM 714 O O . VAL A 1 93 ? 4.954 0.357 4.005 1.00 94.81 93 VAL A O 1
ATOM 717 N N . ILE A 1 94 ? 5.174 -1.852 4.337 1.00 94.19 94 ILE A N 1
ATOM 718 C CA . ILE A 1 94 ? 6.344 -1.773 5.225 1.00 94.19 94 ILE A CA 1
ATOM 719 C C . ILE A 1 94 ? 7.551 -1.212 4.466 1.00 94.19 94 ILE A C 1
ATOM 721 O O . ILE A 1 94 ? 8.138 -0.206 4.859 1.00 94.19 94 ILE A O 1
ATOM 725 N N . THR A 1 95 ? 7.918 -1.847 3.352 1.00 96.31 95 THR A N 1
ATOM 726 C CA . THR A 1 95 ? 9.084 -1.442 2.549 1.00 96.31 95 THR A CA 1
ATOM 727 C C . THR A 1 95 ? 8.894 -0.065 1.918 1.00 96.31 95 THR A C 1
ATOM 729 O O . THR A 1 95 ? 9.839 0.716 1.863 1.00 96.31 95 THR A O 1
ATOM 732 N N . ALA A 1 96 ? 7.670 0.283 1.509 1.00 96.62 96 ALA A N 1
ATOM 733 C CA . ALA A 1 96 ? 7.366 1.610 0.994 1.00 96.62 96 ALA A CA 1
ATOM 734 C C . ALA A 1 96 ? 7.574 2.699 2.055 1.00 96.62 96 ALA A C 1
ATOM 736 O O . ALA A 1 96 ? 8.179 3.719 1.742 1.00 96.62 96 ALA A O 1
ATOM 737 N N . ARG A 1 97 ? 7.147 2.490 3.309 1.00 95.44 97 ARG A N 1
ATOM 738 C CA . ARG A 1 97 ? 7.361 3.464 4.398 1.00 95.44 97 ARG A CA 1
ATOM 739 C C . ARG A 1 97 ? 8.836 3.696 4.717 1.00 95.44 97 ARG A C 1
ATOM 741 O O . ARG A 1 97 ? 9.210 4.804 5.085 1.00 95.44 97 ARG A O 1
ATOM 748 N N . LEU A 1 98 ? 9.675 2.674 4.557 1.00 95.88 98 LEU A N 1
ATOM 749 C CA . LEU A 1 98 ? 11.119 2.806 4.767 1.00 95.88 98 LEU A CA 1
ATOM 750 C C . LEU A 1 98 ? 11.794 3.684 3.704 1.00 95.88 98 LEU A C 1
ATOM 752 O O . LEU A 1 98 ? 12.783 4.351 4.001 1.00 95.88 98 LEU A O 1
ATOM 756 N N . GLU A 1 99 ? 11.281 3.682 2.473 1.00 96.94 99 GLU A N 1
ATOM 757 C CA . GLU A 1 99 ? 11.919 4.350 1.331 1.00 96.94 99 GLU A CA 1
ATOM 758 C C . GLU A 1 99 ? 11.231 5.656 0.906 1.00 96.94 99 GLU A C 1
ATOM 760 O O . GLU A 1 99 ? 11.845 6.516 0.268 1.00 96.94 99 GLU A O 1
ATOM 765 N N . TRP A 1 100 ? 9.960 5.833 1.259 1.00 96.69 100 TRP A N 1
ATOM 766 C CA . TRP A 1 100 ? 9.155 6.992 0.903 1.00 96.69 100 TRP A CA 1
ATOM 767 C C . TRP A 1 100 ? 8.832 7.837 2.137 1.00 96.69 100 TRP A C 1
ATOM 769 O O . TRP A 1 100 ? 7.814 7.663 2.804 1.00 96.69 100 TRP A O 1
ATOM 779 N N . ASP A 1 101 ? 9.672 8.851 2.353 1.00 95.38 101 ASP A N 1
ATOM 780 C CA . ASP A 1 101 ? 9.414 9.924 3.315 1.00 95.38 101 ASP A CA 1
ATOM 781 C C . ASP A 1 101 ? 8.152 10.722 2.925 1.00 95.38 101 ASP A C 1
ATOM 783 O O . ASP A 1 101 ? 8.074 11.301 1.830 1.00 95.38 101 ASP A O 1
ATOM 787 N N . GLY A 1 102 ? 7.144 10.706 3.801 1.00 92.06 102 GLY A N 1
ATOM 788 C CA . GLY A 1 102 ? 5.816 11.276 3.552 1.00 92.06 102 GLY A CA 1
ATOM 789 C C . GLY A 1 102 ? 4.860 10.370 2.764 1.00 92.06 102 GLY A C 1
ATOM 790 O O . GLY A 1 102 ? 4.019 10.878 2.017 1.00 92.06 102 GLY A O 1
ATOM 791 N N . ALA A 1 103 ? 5.009 9.046 2.860 1.00 93.25 103 ALA A N 1
ATOM 792 C CA . ALA A 1 103 ? 3.962 8.112 2.444 1.00 93.25 103 ALA A CA 1
ATOM 793 C C . ALA A 1 103 ? 2.653 8.361 3.232 1.00 93.25 103 ALA A C 1
ATOM 795 O O . ALA A 1 103 ? 2.727 8.816 4.371 1.00 93.25 103 ALA A O 1
ATOM 796 N N . PRO A 1 104 ? 1.466 8.070 2.660 1.00 90.75 104 PRO A N 1
ATOM 797 C CA . PRO A 1 104 ? 0.199 8.194 3.380 1.00 90.75 104 PRO A CA 1
ATOM 798 C C . PRO A 1 104 ? 0.216 7.465 4.729 1.00 90.75 104 PRO A C 1
ATOM 800 O O . PRO A 1 104 ? 0.687 6.332 4.812 1.00 90.75 104 PRO A O 1
ATOM 803 N N . ASP A 1 105 ? -0.358 8.084 5.760 1.00 88.38 105 ASP A N 1
ATOM 804 C CA . ASP A 1 105 ? -0.384 7.516 7.116 1.00 88.38 105 ASP A CA 1
ATOM 805 C C . ASP A 1 105 ? -1.299 6.289 7.210 1.00 88.38 105 ASP A C 1
ATOM 807 O O . ASP A 1 105 ? -0.995 5.341 7.923 1.00 88.38 105 ASP A O 1
ATOM 811 N N . GLN A 1 106 ? -2.353 6.228 6.395 1.00 85.31 106 GLN A N 1
ATOM 812 C CA . GLN A 1 106 ? -3.283 5.098 6.361 1.00 85.31 106 GLN A CA 1
ATOM 813 C C . GLN A 1 106 ? -2.761 3.940 5.490 1.00 85.31 106 GLN A C 1
ATOM 815 O O . GLN A 1 106 ? -2.698 4.054 4.257 1.00 85.31 106 GLN A O 1
ATOM 820 N N . ASP A 1 107 ? -2.492 2.785 6.105 1.00 88.75 107 ASP A N 1
ATOM 821 C CA . ASP A 1 107 ? -1.987 1.575 5.434 1.00 88.75 107 ASP A CA 1
ATOM 822 C C . ASP A 1 107 ? -2.907 1.093 4.306 1.00 88.75 107 ASP A C 1
ATOM 824 O O . ASP A 1 107 ? -2.448 0.786 3.203 1.00 88.75 107 ASP A O 1
ATOM 828 N N . GLY A 1 108 ? -4.226 1.101 4.524 1.00 87.44 108 GLY A N 1
ATOM 829 C CA . GLY A 1 108 ? -5.192 0.737 3.483 1.00 87.44 108 GLY A CA 1
ATOM 830 C C . GLY A 1 108 ? -5.137 1.659 2.257 1.00 87.44 108 GLY A C 1
ATOM 831 O O . GLY A 1 108 ? -5.426 1.240 1.133 1.00 87.44 108 GLY A O 1
ATOM 832 N N . THR A 1 109 ? -4.753 2.923 2.431 1.00 88.88 109 THR A N 1
ATOM 833 C CA . THR A 1 109 ? -4.568 3.872 1.325 1.00 88.88 109 THR A CA 1
ATOM 834 C C . THR A 1 109 ? -3.236 3.642 0.618 1.00 88.88 109 THR A C 1
ATOM 836 O O . THR A 1 109 ? -3.212 3.561 -0.614 1.00 88.88 109 THR A O 1
ATOM 839 N N . LEU A 1 110 ? -2.151 3.454 1.372 1.00 92.44 110 LEU A N 1
ATOM 840 C CA . LEU A 1 110 ? -0.835 3.130 0.821 1.00 92.44 110 LEU A CA 1
ATOM 841 C C . LEU A 1 110 ? -0.856 1.817 0.022 1.00 92.44 110 LEU A C 1
ATOM 843 O O . LEU A 1 110 ? -0.398 1.790 -1.119 1.00 92.44 110 LEU A O 1
ATOM 847 N N . GLN A 1 111 ? -1.472 0.758 0.553 1.00 93.56 111 GLN A N 1
ATOM 848 C CA . GLN A 1 111 ? -1.596 -0.531 -0.134 1.00 93.56 111 GLN A CA 1
ATOM 849 C C . GLN A 1 111 ? -2.341 -0.406 -1.468 1.00 93.56 111 GLN A C 1
ATOM 851 O O . GLN A 1 111 ? -1.928 -0.987 -2.475 1.00 93.56 111 GLN A O 1
ATOM 856 N N . ARG A 1 112 ? -3.430 0.374 -1.506 1.00 91.62 112 ARG A N 1
ATOM 857 C CA . ARG A 1 112 ? -4.179 0.628 -2.747 1.00 91.62 112 ARG A CA 1
ATOM 858 C C . ARG A 1 112 ? -3.332 1.378 -3.773 1.00 91.62 112 ARG A C 1
ATOM 860 O O . ARG A 1 112 ? -3.343 1.003 -4.942 1.00 91.62 112 ARG A O 1
ATOM 867 N N . LEU A 1 113 ? -2.578 2.394 -3.348 1.00 93.88 113 LEU A N 1
ATOM 868 C CA . LEU A 1 113 ? -1.659 3.125 -4.228 1.00 93.88 113 LEU A CA 1
ATOM 869 C C . LEU A 1 113 ? -0.583 2.206 -4.813 1.00 93.88 113 LEU A C 1
ATOM 871 O O . LEU A 1 113 ? -0.350 2.241 -6.020 1.00 93.88 113 LEU A O 1
ATOM 875 N N . LEU A 1 114 ? 0.036 1.368 -3.980 1.00 96.00 114 LEU A N 1
ATOM 876 C CA . LEU A 1 114 ? 1.060 0.411 -4.404 1.00 96.00 114 LEU A CA 1
ATOM 877 C C . LEU A 1 114 ? 0.505 -0.638 -5.370 1.00 96.00 114 LEU A C 1
ATOM 879 O O . LEU A 1 114 ? 1.176 -0.964 -6.348 1.00 96.00 114 LEU A O 1
ATOM 883 N N . SER A 1 115 ? -0.718 -1.122 -5.133 1.00 94.75 115 SER A N 1
ATOM 884 C CA . SER A 1 115 ? -1.387 -2.099 -6.003 1.00 94.75 115 SER A CA 1
ATOM 885 C C . SER A 1 115 ? -1.692 -1.499 -7.379 1.00 94.75 115 SER A C 1
ATOM 887 O O . SER A 1 115 ? -1.288 -2.047 -8.398 1.00 94.75 115 SER A O 1
ATOM 889 N N . VAL A 1 116 ? -2.301 -0.307 -7.422 1.00 94.56 116 VAL A N 1
ATOM 890 C CA . VAL A 1 116 ? -2.581 0.395 -8.689 1.00 94.56 116 VAL A CA 1
ATOM 891 C C . VAL A 1 116 ? -1.286 0.732 -9.433 1.00 94.56 116 VAL A C 1
ATOM 893 O O . VAL A 1 116 ? -1.211 0.588 -10.652 1.00 94.56 116 VAL A O 1
ATOM 896 N N . ALA A 1 117 ? -0.252 1.182 -8.718 1.00 96.12 117 ALA A N 1
ATOM 897 C CA . ALA A 1 117 ? 1.042 1.473 -9.322 1.00 96.12 117 ALA A CA 1
ATOM 898 C C . ALA A 1 117 ? 1.693 0.213 -9.909 1.00 96.12 117 ALA A C 1
ATOM 900 O O . ALA A 1 117 ? 2.245 0.283 -11.007 1.00 96.12 117 ALA A O 1
ATOM 901 N N . ARG A 1 118 ? 1.593 -0.931 -9.220 1.00 96.56 118 ARG A N 1
ATOM 902 C CA . ARG A 1 118 ? 2.078 -2.224 -9.712 1.00 96.56 118 ARG A CA 1
ATOM 903 C C . ARG A 1 118 ? 1.380 -2.605 -11.011 1.00 96.56 118 ARG A C 1
ATOM 905 O O . ARG A 1 118 ? 2.075 -2.803 -12.003 1.00 96.56 118 ARG A O 1
ATOM 912 N N . ASP A 1 119 ? 0.048 -2.585 -11.044 1.00 95.94 119 ASP A N 1
ATOM 913 C CA . ASP A 1 119 ? -0.732 -2.917 -12.245 1.00 95.94 119 ASP A CA 1
ATOM 914 C C . ASP A 1 119 ? -0.311 -2.057 -13.449 1.00 95.94 119 ASP A C 1
ATOM 916 O O . ASP A 1 119 ? -0.142 -2.537 -14.571 1.00 95.94 119 ASP A O 1
ATOM 920 N N . GLN A 1 120 ? -0.099 -0.757 -13.221 1.00 95.56 120 GLN A N 1
ATOM 921 C CA . GLN A 1 120 ? 0.342 0.169 -14.263 1.00 95.56 120 GLN A CA 1
ATOM 922 C C . GLN A 1 120 ? 1.762 -0.132 -14.750 1.00 95.56 120 GLN A C 1
ATOM 924 O O . GLN A 1 120 ? 2.023 -0.095 -15.957 1.00 95.56 120 GLN A O 1
ATOM 929 N N . VAL A 1 121 ? 2.682 -0.402 -13.822 1.00 97.06 121 VAL A N 1
ATOM 930 C CA . VAL A 1 121 ? 4.067 -0.756 -14.133 1.00 97.06 121 VAL A CA 1
ATOM 931 C C . VAL A 1 121 ? 4.114 -2.062 -14.913 1.00 97.06 121 VAL A C 1
ATOM 933 O O . VAL A 1 121 ? 4.750 -2.089 -15.962 1.00 97.06 121 VAL A O 1
ATOM 936 N N . GLU A 1 122 ? 3.420 -3.106 -14.463 1.00 95.94 122 GLU A N 1
ATOM 937 C CA . GLU A 1 122 ? 3.348 -4.403 -15.141 1.00 95.94 122 GLU A CA 1
ATOM 938 C C . GLU A 1 122 ? 2.764 -4.258 -16.553 1.00 95.94 122 GLU A C 1
ATOM 940 O O . GLU A 1 122 ? 3.351 -4.752 -17.516 1.00 95.94 122 GLU A O 1
ATOM 945 N N . ALA A 1 123 ? 1.684 -3.486 -16.713 1.00 95.69 123 ALA A N 1
ATOM 946 C CA . ALA A 1 123 ? 1.066 -3.252 -18.018 1.00 95.69 123 ALA A CA 1
ATOM 947 C C . ALA A 1 123 ? 1.978 -2.506 -19.010 1.00 95.69 123 ALA A C 1
ATOM 949 O O . ALA A 1 123 ? 1.871 -2.692 -20.226 1.00 95.69 123 ALA A O 1
ATOM 950 N N . TYR A 1 124 ? 2.858 -1.623 -18.525 1.00 96.31 124 TYR A N 1
ATOM 951 C CA . TYR A 1 124 ? 3.737 -0.831 -19.386 1.00 96.31 124 TYR A CA 1
ATOM 952 C C . TYR A 1 124 ? 5.135 -1.415 -19.545 1.00 96.31 124 TYR A C 1
ATOM 954 O O . TYR A 1 124 ? 5.779 -1.167 -20.562 1.00 96.31 124 TYR A O 1
ATOM 962 N N . ALA A 1 125 ? 5.674 -2.123 -18.564 1.00 95.50 125 ALA A N 1
ATOM 963 C CA . ALA A 1 125 ? 7.047 -2.596 -18.607 1.00 95.50 125 ALA A CA 1
ATOM 964 C C . ALA A 1 125 ? 7.235 -3.705 -19.667 1.00 95.50 125 ALA A C 1
ATOM 966 O O . ALA A 1 125 ? 6.275 -4.169 -20.283 1.00 95.50 125 ALA A O 1
ATOM 967 N N . PRO A 1 126 ? 8.479 -4.053 -20.035 1.00 95.00 126 PRO A N 1
ATOM 968 C CA . PRO A 1 126 ? 8.727 -5.248 -20.837 1.00 95.00 126 PRO A CA 1
ATOM 969 C C . PRO A 1 126 ? 8.238 -6.513 -20.121 1.00 95.00 126 PRO A C 1
ATOM 971 O O . PRO A 1 126 ? 8.362 -6.615 -18.902 1.00 95.00 126 PRO A O 1
ATOM 974 N N . GLU A 1 127 ? 7.735 -7.482 -20.876 1.00 94.62 127 GLU A N 1
ATOM 975 C CA . GLU A 1 127 ? 7.390 -8.791 -20.324 1.00 94.62 127 GLU A CA 1
ATOM 976 C C . GLU A 1 127 ? 8.657 -9.486 -19.807 1.00 94.62 127 GLU A C 1
ATOM 978 O O . GLU A 1 127 ? 9.716 -9.446 -20.450 1.00 94.62 127 GLU A O 1
ATOM 983 N N . LEU A 1 128 ? 8.562 -10.058 -18.610 1.00 93.00 128 LEU A N 1
ATOM 984 C CA . LEU A 1 128 ? 9.635 -10.834 -18.003 1.00 93.00 128 LEU A CA 1
ATOM 985 C C . LEU A 1 128 ? 9.459 -12.310 -18.382 1.00 93.00 128 LEU A C 1
ATOM 987 O O . LEU A 1 128 ? 8.324 -12.761 -18.510 1.00 93.00 128 LEU A O 1
ATOM 991 N N . PRO A 1 129 ? 10.550 -13.073 -18.563 1.00 95.00 129 PRO A N 1
ATOM 992 C CA . PRO A 1 129 ? 10.451 -14.521 -18.705 1.00 95.00 129 PRO A CA 1
ATOM 993 C C . PRO A 1 129 ? 9.775 -15.158 -17.485 1.00 95.00 129 PRO A C 1
ATOM 995 O O . PRO A 1 129 ? 9.944 -14.672 -16.366 1.00 95.00 129 PRO A O 1
ATOM 998 N N . ASP A 1 130 ? 9.084 -16.279 -17.691 1.00 92.25 130 ASP A N 1
ATOM 999 C CA . ASP A 1 130 ? 8.441 -17.023 -16.606 1.00 92.25 130 ASP A CA 1
ATOM 1000 C C . ASP A 1 130 ? 9.438 -17.359 -15.485 1.00 92.25 130 ASP A C 1
ATOM 1002 O O . ASP A 1 130 ? 10.518 -17.906 -15.729 1.00 92.25 130 ASP A O 1
ATOM 1006 N N . GLY A 1 131 ? 9.071 -17.020 -14.246 1.00 91.62 131 GLY A N 1
ATOM 1007 C CA . GLY A 1 131 ? 9.895 -17.254 -13.057 1.00 91.62 131 GLY A CA 1
ATOM 1008 C C . GLY A 1 131 ? 11.134 -16.359 -12.936 1.00 91.62 131 GLY A C 1
ATOM 1009 O O . GLY A 1 131 ? 11.961 -16.594 -12.057 1.00 91.62 131 GLY A O 1
ATOM 1010 N N . ALA A 1 132 ? 11.301 -15.353 -13.799 1.00 93.62 132 ALA A N 1
ATOM 1011 C CA . ALA A 1 132 ? 12.347 -14.357 -13.612 1.00 93.62 132 ALA A CA 1
ATOM 1012 C C . ALA A 1 132 ? 12.004 -13.435 -12.432 1.00 93.62 132 ALA A C 1
ATOM 1014 O O . ALA A 1 132 ? 10.887 -12.931 -12.344 1.00 93.62 132 ALA A O 1
ATOM 1015 N N . ALA A 1 133 ? 12.996 -13.173 -11.579 1.00 95.06 133 ALA A N 1
ATOM 1016 C CA . ALA A 1 133 ? 12.872 -12.207 -10.491 1.00 95.06 133 ALA A CA 1
ATOM 1017 C C . ALA A 1 133 ? 12.534 -10.805 -11.022 1.00 95.06 133 ALA A C 1
ATOM 1019 O O . ALA A 1 133 ? 13.005 -10.394 -12.095 1.00 95.06 133 ALA A O 1
ATOM 1020 N N . ILE A 1 134 ? 11.756 -10.056 -10.246 1.00 96.38 134 ILE A N 1
ATOM 1021 C CA . ILE A 1 134 ? 11.316 -8.702 -10.567 1.00 96.38 134 ILE A CA 1
ATOM 1022 C C . ILE A 1 134 ? 12.526 -7.758 -10.520 1.00 96.38 134 ILE A C 1
ATOM 1024 O O . ILE A 1 134 ? 13.152 -7.574 -9.474 1.00 96.38 134 ILE A O 1
ATOM 1028 N N . PRO A 1 135 ? 12.900 -7.121 -11.648 1.00 96.50 135 PRO A N 1
ATOM 1029 C CA . PRO A 1 135 ? 14.054 -6.237 -11.665 1.00 96.50 135 PRO A CA 1
ATOM 1030 C C . PRO A 1 135 ? 13.821 -4.988 -10.815 1.00 96.50 135 PRO A C 1
ATOM 1032 O O . PRO A 1 135 ? 12.745 -4.400 -10.849 1.00 96.50 135 PRO A O 1
ATOM 1035 N N . GLU A 1 136 ? 14.883 -4.474 -10.197 1.00 96.44 136 GLU A N 1
ATOM 1036 C CA . GLU A 1 136 ? 14.832 -3.285 -9.330 1.00 96.44 136 GLU A CA 1
ATOM 1037 C C . GLU A 1 136 ? 14.167 -2.057 -9.983 1.00 96.44 136 GLU A C 1
ATOM 1039 O O . GLU A 1 136 ? 13.448 -1.303 -9.338 1.00 96.44 136 GLU A O 1
ATOM 1044 N N . ARG A 1 137 ? 14.312 -1.882 -11.305 1.00 96.50 137 ARG A N 1
ATOM 1045 C CA . ARG A 1 137 ? 13.650 -0.786 -12.040 1.00 96.50 137 ARG A CA 1
ATOM 1046 C C . ARG A 1 137 ? 12.114 -0.857 -12.006 1.00 96.50 137 ARG A C 1
ATOM 1048 O O . ARG A 1 137 ? 11.471 0.171 -12.187 1.00 96.50 137 ARG A O 1
ATOM 1055 N N . TYR A 1 138 ? 11.534 -2.045 -1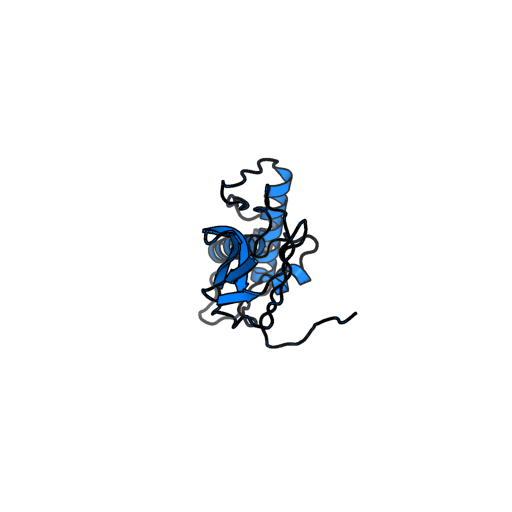1.818 1.00 97.88 138 TYR A N 1
ATOM 1056 C CA . TYR A 1 138 ? 10.087 -2.252 -11.701 1.00 97.88 138 TYR A CA 1
ATOM 1057 C C . TYR A 1 138 ? 9.636 -1.826 -10.308 1.00 97.88 138 TYR A C 1
ATOM 1059 O O . TYR A 1 138 ? 8.721 -1.013 -10.208 1.00 97.88 138 TYR A O 1
ATOM 1067 N N . ARG A 1 139 ? 10.347 -2.277 -9.266 1.00 97.75 139 ARG A N 1
ATOM 1068 C CA . ARG A 1 139 ? 10.120 -1.896 -7.862 1.00 97.75 139 ARG A CA 1
ATOM 1069 C C . ARG A 1 139 ? 10.213 -0.380 -7.683 1.00 97.75 139 ARG A C 1
ATOM 1071 O O . ARG A 1 139 ? 9.230 0.270 -7.333 1.00 97.75 139 ARG A O 1
ATOM 1078 N N . ALA A 1 140 ? 11.324 0.216 -8.112 1.00 97.56 140 ALA A N 1
ATOM 1079 C CA . ALA A 1 140 ? 11.500 1.667 -8.099 1.00 97.56 140 ALA A CA 1
ATOM 1080 C C . ALA A 1 140 ? 10.429 2.401 -8.933 1.00 97.56 140 ALA A C 1
ATOM 1082 O O . ALA A 1 140 ? 9.954 3.470 -8.547 1.00 97.56 140 ALA A O 1
ATOM 1083 N N . GLY A 1 141 ? 10.009 1.824 -10.066 1.00 97.50 141 GLY A N 1
ATOM 1084 C CA . GLY A 1 141 ? 8.926 2.361 -10.892 1.00 97.50 141 GLY A CA 1
ATOM 1085 C C . GLY A 1 141 ? 7.569 2.364 -10.185 1.00 97.50 141 GLY A C 1
ATOM 1086 O O . GLY A 1 141 ? 6.841 3.352 -10.283 1.00 97.50 141 GLY A O 1
ATOM 1087 N N . GLN A 1 142 ? 7.251 1.300 -9.441 1.00 97.94 142 GLN A N 1
ATOM 1088 C CA . GLN A 1 142 ? 6.032 1.184 -8.637 1.00 97.94 142 GLN A CA 1
ATOM 1089 C C . GLN A 1 142 ? 6.013 2.260 -7.554 1.00 97.94 142 GLN A C 1
ATOM 1091 O O . GLN A 1 142 ? 5.059 3.036 -7.482 1.00 97.94 142 GLN A O 1
ATOM 1096 N N . LEU A 1 143 ? 7.080 2.359 -6.756 1.00 98.00 143 LEU A N 1
ATOM 1097 C CA . LEU A 1 143 ? 7.151 3.327 -5.662 1.00 98.00 143 LEU A CA 1
ATOM 1098 C C . LEU A 1 143 ? 7.069 4.770 -6.182 1.00 98.00 143 LEU A C 1
ATOM 1100 O O . LEU A 1 143 ? 6.306 5.587 -5.665 1.00 98.00 143 LEU A O 1
ATOM 1104 N N . MET A 1 144 ? 7.791 5.076 -7.265 1.00 97.38 144 MET A N 1
ATOM 1105 C CA . MET A 1 144 ? 7.751 6.396 -7.894 1.00 97.38 144 MET A CA 1
ATOM 1106 C C . MET A 1 144 ? 6.355 6.735 -8.436 1.00 97.38 144 MET A C 1
ATOM 1108 O O . MET A 1 144 ? 5.884 7.860 -8.259 1.00 97.38 144 MET A O 1
ATOM 1112 N N . GLN A 1 145 ? 5.665 5.778 -9.064 1.00 96.56 145 GLN A N 1
ATOM 1113 C CA . GLN A 1 145 ? 4.311 5.995 -9.573 1.00 96.56 145 GLN A CA 1
ATOM 1114 C C . GLN A 1 145 ? 3.282 6.163 -8.446 1.00 96.56 145 GLN A C 1
ATOM 1116 O O . GLN A 1 145 ? 2.412 7.035 -8.544 1.00 96.56 145 GLN A O 1
ATOM 1121 N N . ALA A 1 146 ? 3.390 5.378 -7.372 1.00 96.12 146 ALA A N 1
ATOM 1122 C CA . ALA A 1 146 ? 2.549 5.524 -6.187 1.00 96.12 146 ALA A CA 1
ATOM 1123 C C . ALA A 1 146 ? 2.715 6.926 -5.578 1.00 96.12 146 ALA A C 1
ATOM 1125 O O . ALA A 1 146 ? 1.724 7.631 -5.363 1.00 96.12 146 ALA A O 1
ATOM 1126 N N . ARG A 1 147 ? 3.965 7.386 -5.427 1.00 95.62 147 ARG A N 1
ATOM 1127 C CA . ARG A 1 147 ? 4.291 8.733 -4.941 1.00 95.62 147 ARG A CA 1
ATOM 1128 C C . ARG A 1 147 ? 3.730 9.836 -5.826 1.00 95.62 147 ARG A C 1
ATOM 1130 O O . ARG A 1 147 ? 3.121 10.779 -5.326 1.00 95.62 147 ARG A O 1
ATOM 1137 N N . ASN A 1 148 ? 3.889 9.716 -7.140 1.00 93.69 148 ASN A N 1
ATOM 1138 C CA . ASN A 1 148 ? 3.348 10.690 -8.086 1.00 93.69 148 ASN A CA 1
ATOM 1139 C C . ASN A 1 148 ? 1.818 10.764 -8.010 1.00 93.69 148 ASN A C 1
ATOM 1141 O O . ASN A 1 148 ? 1.252 11.856 -8.037 1.00 93.69 148 ASN A O 1
ATOM 1145 N N . THR A 1 149 ? 1.154 9.615 -7.877 1.00 92.38 149 THR A N 1
ATOM 1146 C CA . THR A 1 149 ? -0.308 9.532 -7.774 1.00 92.38 149 THR A CA 1
ATOM 1147 C C . THR A 1 149 ? -0.815 10.184 -6.488 1.00 92.38 149 THR A C 1
ATOM 1149 O O . THR A 1 149 ? -1.760 10.969 -6.541 1.00 92.38 149 THR A O 1
ATOM 1152 N N . PHE A 1 150 ? -0.152 9.940 -5.356 1.00 92.12 150 PHE A N 1
ATOM 1153 C CA . PHE A 1 150 ? -0.495 10.563 -4.076 1.00 92.12 150 PHE A CA 1
ATOM 1154 C C . PHE A 1 150 ? -0.241 12.076 -4.054 1.00 92.12 150 PHE A C 1
ATOM 1156 O O . PHE A 1 150 ? -1.101 12.863 -3.663 1.00 92.12 150 PHE A O 1
ATOM 1163 N N . ASN A 1 151 ? 0.911 12.522 -4.555 1.00 90.44 151 ASN A N 1
ATOM 1164 C CA . ASN A 1 151 ? 1.206 13.952 -4.655 1.00 90.44 151 ASN A CA 1
ATOM 1165 C C . ASN A 1 151 ? 0.188 14.670 -5.557 1.00 90.44 151 ASN A C 1
ATOM 1167 O O . ASN A 1 151 ? -0.227 15.800 -5.282 1.00 90.44 151 ASN A O 1
ATOM 1171 N N . ALA A 1 152 ? -0.253 14.006 -6.629 1.00 87.38 152 ALA A N 1
ATOM 1172 C CA . ALA A 1 152 ? -1.303 14.521 -7.493 1.00 87.38 152 ALA A CA 1
ATOM 1173 C C . ALA A 1 152 ? -2.670 14.573 -6.789 1.00 87.38 152 ALA A C 1
ATOM 1175 O O . ALA A 1 152 ? -3.439 15.492 -7.068 1.00 87.38 152 ALA A O 1
ATOM 1176 N N . SER A 1 153 ? -2.996 13.637 -5.890 1.00 85.38 153 SER A N 1
ATOM 1177 C CA . SER A 1 153 ? -4.261 13.699 -5.146 1.00 85.38 153 SER A CA 1
ATOM 1178 C C . SER A 1 153 ? -4.269 14.833 -4.123 1.00 85.38 153 SER A C 1
ATOM 1180 O O . SER A 1 153 ? -5.262 15.543 -4.034 1.00 85.38 153 SER A O 1
ATOM 1182 N N . ILE A 1 154 ? -3.151 15.080 -3.429 1.00 84.00 154 ILE A N 1
ATOM 1183 C CA . ILE A 1 154 ? -3.046 16.189 -2.464 1.00 84.00 154 ILE A CA 1
ATOM 1184 C C . ILE A 1 154 ? -3.161 17.555 -3.158 1.00 84.00 154 ILE A C 1
ATOM 1186 O O . ILE A 1 154 ? -3.844 18.457 -2.679 1.00 84.00 154 ILE A O 1
ATOM 1190 N N . THR A 1 155 ? -2.480 17.733 -4.292 1.00 80.94 155 THR A N 1
ATOM 1191 C CA . THR A 1 155 ? -2.366 19.051 -4.946 1.00 80.94 155 THR A CA 1
ATOM 1192 C C . THR A 1 155 ? -3.619 19.487 -5.701 1.00 80.94 155 THR A C 1
ATOM 1194 O O . THR A 1 155 ? -3.841 20.687 -5.849 1.00 80.94 155 THR A O 1
ATOM 1197 N N . ASN A 1 156 ? -4.445 18.552 -6.179 1.00 67.75 156 ASN A N 1
ATOM 1198 C CA . ASN A 1 156 ? -5.615 18.892 -6.992 1.00 67.75 156 ASN A CA 1
ATOM 1199 C C . ASN A 1 156 ? -6.826 19.382 -6.181 1.00 67.75 156 ASN A C 1
ATOM 1201 O O . ASN A 1 156 ? -7.813 19.767 -6.799 1.00 67.75 156 ASN A O 1
ATOM 1205 N N . GLY A 1 157 ? -6.779 19.395 -4.841 1.00 53.31 157 GLY A N 1
ATOM 1206 C CA . GLY A 1 157 ? -7.827 19.958 -3.970 1.00 53.31 157 GLY A CA 1
ATOM 1207 C C . GLY A 1 157 ? -9.205 19.281 -4.054 1.00 53.31 157 GLY A C 1
ATOM 1208 O O . GLY A 1 157 ? -10.074 19.557 -3.232 1.00 53.31 157 GLY A O 1
ATOM 1209 N N . ASP A 1 158 ? -9.393 18.376 -5.010 1.00 49.38 158 ASP A N 1
ATOM 1210 C CA . ASP A 1 158 ? -10.570 17.548 -5.215 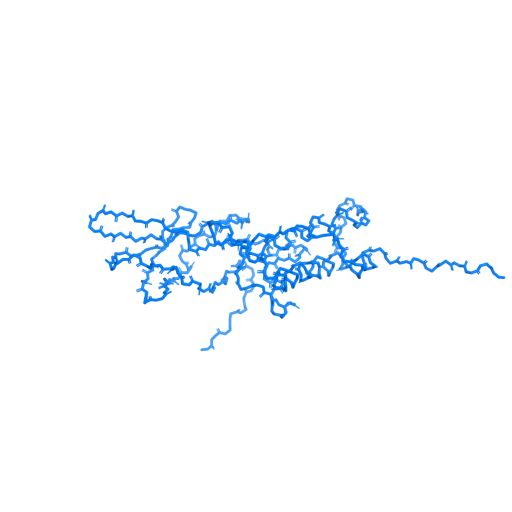1.00 49.38 158 ASP A CA 1
ATOM 1211 C C . ASP A 1 158 ? -10.459 16.347 -4.269 1.00 49.38 158 ASP A C 1
ATOM 1213 O O . ASP A 1 158 ? -10.240 15.203 -4.669 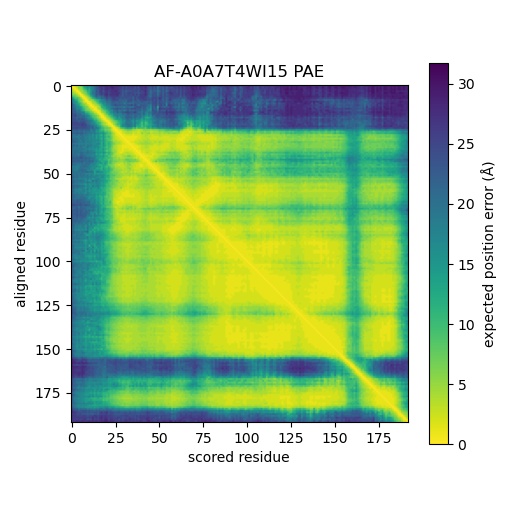1.00 49.38 158 ASP A O 1
ATOM 1217 N N . ASN A 1 159 ? -10.532 16.634 -2.966 1.00 48.31 159 ASN A N 1
ATOM 1218 C CA . ASN A 1 159 ? -10.803 15.633 -1.945 1.00 48.31 159 ASN A CA 1
ATOM 1219 C C . ASN A 1 159 ? -12.226 15.113 -2.194 1.00 48.31 159 ASN A C 1
ATOM 1221 O O . ASN A 1 159 ? -13.158 15.453 -1.466 1.00 48.31 159 ASN A O 1
ATOM 1225 N N . SER A 1 160 ? -12.425 14.307 -3.244 1.00 44.88 160 SER A N 1
ATOM 1226 C CA . SER A 1 160 ? -13.615 13.477 -3.360 1.00 44.88 160 SER A CA 1
ATOM 1227 C C . SER A 1 160 ? -13.468 12.387 -2.302 1.00 44.88 160 SER A C 1
ATOM 1229 O O . SER A 1 160 ? -12.949 11.300 -2.555 1.00 44.88 160 SER A O 1
ATOM 1231 N N . VAL A 1 161 ? -13.816 12.747 -1.071 1.00 41.84 161 VAL A N 1
ATOM 1232 C CA . VAL A 1 161 ? -13.969 11.820 0.039 1.00 41.84 161 VAL A CA 1
ATOM 1233 C C . VAL A 1 161 ? -15.158 10.947 -0.339 1.00 41.84 161 VAL A C 1
ATOM 1235 O O . VAL A 1 161 ? -16.281 11.442 -0.458 1.00 41.84 161 VAL A O 1
ATOM 1238 N N . ASP A 1 162 ? -14.912 9.667 -0.619 1.00 44.91 162 ASP A N 1
ATOM 1239 C CA . ASP A 1 162 ? -16.007 8.706 -0.723 1.00 44.91 162 ASP A CA 1
ATOM 1240 C C . ASP A 1 162 ? -16.754 8.697 0.618 1.00 44.91 162 ASP A C 1
ATOM 1242 O O . ASP A 1 162 ? -16.137 8.839 1.677 1.00 44.91 162 ASP A O 1
ATOM 1246 N N . LEU A 1 163 ? -18.070 8.492 0.596 1.00 38.28 163 LEU A N 1
ATOM 1247 C CA . LEU A 1 163 ? -18.969 8.505 1.763 1.00 38.28 163 LEU A CA 1
ATOM 1248 C C . LEU A 1 163 ? -18.666 7.388 2.796 1.00 38.28 163 LEU A C 1
ATOM 1250 O O . LEU A 1 163 ? -19.456 7.149 3.706 1.00 38.28 163 LEU A O 1
ATOM 1254 N N . GLY A 1 164 ? -17.519 6.713 2.665 1.00 44.75 164 GLY A N 1
ATOM 1255 C CA . GLY A 1 164 ? -16.923 5.765 3.604 1.00 44.75 164 GLY A CA 1
ATOM 1256 C C . GLY A 1 164 ? -15.472 6.087 4.005 1.00 44.75 164 GLY A C 1
ATOM 1257 O O . GLY A 1 164 ? -14.766 5.171 4.415 1.00 44.75 164 GLY A O 1
ATOM 1258 N N . GLY A 1 165 ? -15.010 7.337 3.861 1.00 48.06 165 GLY A N 1
ATOM 1259 C CA . GLY A 1 165 ? -13.724 7.818 4.399 1.00 48.06 165 GLY A CA 1
ATOM 1260 C C . GLY A 1 165 ? -12.476 7.461 3.582 1.00 48.06 165 GLY A C 1
ATOM 1261 O O . GLY A 1 165 ? -11.358 7.642 4.050 1.00 48.06 165 GLY A O 1
ATOM 1262 N N . GLY A 1 166 ? -12.632 6.944 2.360 1.00 54.91 166 GLY A N 1
ATOM 1263 C CA . GLY A 1 166 ? -11.509 6.518 1.522 1.00 54.91 166 GLY A CA 1
ATOM 1264 C C . GLY A 1 166 ? -11.035 7.580 0.525 1.00 54.91 166 GLY A C 1
ATOM 1265 O O . GLY A 1 166 ? -11.849 8.225 -0.134 1.00 54.91 166 GLY A O 1
ATOM 1266 N N . LEU A 1 167 ? -9.711 7.681 0.333 1.00 62.50 167 LEU A N 1
ATOM 1267 C CA . LEU A 1 167 ? -9.104 8.377 -0.807 1.00 62.50 167 LEU A CA 1
ATOM 1268 C C . LEU A 1 167 ? -9.572 7.736 -2.126 1.00 62.50 167 LEU A C 1
ATOM 1270 O O . LEU A 1 167 ? -9.313 6.553 -2.372 1.00 62.50 167 LEU A O 1
ATOM 1274 N N . VAL A 1 168 ? -10.232 8.513 -2.988 1.00 67.50 168 VAL A N 1
ATOM 1275 C CA . VAL A 1 168 ? -10.542 8.098 -4.362 1.00 67.50 168 VAL A CA 1
ATOM 1276 C C . VAL A 1 168 ? -9.294 8.286 -5.219 1.00 67.50 168 VAL A C 1
ATOM 1278 O O . VAL A 1 168 ? -8.901 9.399 -5.567 1.00 67.50 168 VAL A O 1
ATOM 1281 N N . ILE A 1 169 ? -8.654 7.175 -5.571 1.00 66.19 169 ILE A N 1
ATOM 1282 C CA . ILE A 1 169 ? -7.473 7.182 -6.433 1.00 66.19 169 ILE A CA 1
ATOM 1283 C C . ILE A 1 169 ? -7.949 7.186 -7.884 1.00 66.19 169 ILE A C 1
ATOM 1285 O O . ILE A 1 169 ? -8.396 6.170 -8.412 1.00 66.19 169 ILE A O 1
ATOM 1289 N N . SER A 1 170 ? -7.847 8.338 -8.547 1.00 74.12 170 SER A N 1
ATOM 1290 C CA . SER A 1 170 ? -8.057 8.416 -9.994 1.00 74.12 170 SER A CA 1
ATOM 1291 C C . SER A 1 170 ? -6.807 7.902 -10.716 1.00 74.12 170 SER A C 1
ATOM 1293 O O . SER A 1 170 ? -5.754 8.535 -10.590 1.00 74.12 170 SER A O 1
ATOM 1295 N N . PRO A 1 171 ? -6.879 6.798 -11.486 1.00 68.56 171 PRO A N 1
ATOM 1296 C CA . PRO A 1 171 ? -5.716 6.272 -12.187 1.00 68.56 171 PRO A CA 1
ATOM 1297 C C . PRO A 1 171 ? -5.215 7.305 -13.200 1.00 68.56 171 PRO A C 1
ATOM 1299 O O . PRO A 1 171 ? -5.879 7.631 -14.185 1.00 68.56 171 PRO A O 1
ATOM 1302 N N . ARG A 1 172 ? -4.026 7.851 -12.942 1.00 78.19 172 ARG A N 1
ATOM 1303 C CA . ARG A 1 172 ? -3.318 8.739 -13.868 1.00 78.19 172 ARG A CA 1
ATOM 1304 C C . ARG A 1 172 ? -2.437 7.901 -14.796 1.00 78.19 172 ARG A C 1
ATOM 1306 O O . ARG A 1 172 ? -1.982 6.831 -14.390 1.00 78.19 172 ARG A O 1
ATOM 1313 N N . PRO A 1 173 ? -2.176 8.354 -16.034 1.00 88.31 173 PRO A N 1
ATOM 1314 C CA . PRO A 1 173 ? -1.187 7.694 -16.877 1.00 88.31 173 PRO A CA 1
ATOM 1315 C C . PRO A 1 173 ? 0.181 7.685 -16.181 1.00 88.31 173 PRO A C 1
ATOM 1317 O O . PRO A 1 173 ? 0.503 8.611 -15.439 1.00 88.31 173 PRO A O 1
ATOM 1320 N N . LEU A 1 174 ? 0.997 6.666 -16.466 1.00 91.94 174 LEU A N 1
ATOM 1321 C CA . LEU A 1 174 ? 2.374 6.594 -15.970 1.00 91.94 174 LEU A CA 1
ATOM 1322 C C . LEU A 1 174 ? 3.164 7.856 -16.327 1.00 91.94 174 LEU A C 1
ATOM 1324 O O . LEU A 1 174 ? 3.169 8.283 -17.496 1.00 91.94 174 LEU A O 1
ATOM 1328 N N . ASP A 1 175 ? 3.866 8.387 -15.328 1.00 93.62 175 ASP A N 1
ATOM 1329 C CA . ASP A 1 175 ? 4.751 9.535 -15.492 1.00 93.62 175 ASP A CA 1
ATOM 1330 C C . ASP A 1 175 ? 5.888 9.241 -16.486 1.00 93.62 175 ASP A C 1
ATOM 1332 O O . ASP A 1 175 ? 6.332 8.101 -16.663 1.00 93.62 175 ASP A O 1
ATOM 1336 N N . TRP A 1 176 ? 6.361 10.281 -17.174 1.00 93.12 176 TRP A N 1
ATOM 1337 C CA . TRP A 1 176 ? 7.406 10.137 -18.184 1.00 93.12 176 TRP A CA 1
ATOM 1338 C C . TRP A 1 176 ? 8.718 9.592 -17.605 1.00 93.12 176 TRP A C 1
ATOM 1340 O O . TRP A 1 176 ? 9.357 8.759 -18.253 1.00 93.12 176 TRP A O 1
ATOM 1350 N N . ALA A 1 177 ? 9.105 9.996 -16.394 1.00 94.56 177 ALA A N 1
ATOM 1351 C CA . ALA A 1 177 ? 10.324 9.500 -15.766 1.00 94.56 177 ALA A CA 1
ATOM 1352 C C . ALA A 1 177 ? 10.201 8.011 -15.405 1.00 94.56 177 ALA A C 1
ATOM 1354 O O . ALA A 1 177 ? 11.124 7.244 -15.681 1.00 94.56 177 ALA A O 1
ATOM 1355 N N . VAL A 1 178 ? 9.034 7.570 -14.917 1.00 96.25 178 VAL A N 1
ATOM 1356 C CA . VAL A 1 178 ? 8.754 6.142 -14.675 1.00 96.25 178 VAL A CA 1
ATOM 1357 C C . VAL A 1 178 ? 8.836 5.353 -15.984 1.00 96.25 178 VAL A C 1
ATOM 1359 O O . VAL A 1 178 ? 9.457 4.294 -16.048 1.00 96.25 178 VAL A O 1
ATOM 1362 N N . LYS A 1 179 ? 8.301 5.894 -17.084 1.00 95.94 179 LYS A N 1
ATOM 1363 C CA . LYS A 1 179 ? 8.403 5.256 -18.406 1.00 95.94 179 LYS A CA 1
ATOM 1364 C C . LYS A 1 179 ? 9.846 5.101 -18.885 1.00 95.94 179 LYS A C 1
ATOM 1366 O O . LYS A 1 179 ? 10.171 4.056 -19.449 1.00 95.94 179 LYS A O 1
ATOM 1371 N N . GLN A 1 180 ? 10.692 6.113 -18.681 1.00 95.19 180 GLN A N 1
ATOM 1372 C CA . GLN A 1 180 ? 12.117 6.048 -19.031 1.00 95.19 180 GLN A CA 1
ATOM 1373 C C . GLN A 1 180 ? 12.880 5.059 -18.148 1.00 95.19 180 GLN A C 1
ATOM 1375 O O . GLN A 1 180 ? 13.757 4.358 -18.646 1.00 95.19 180 GLN A O 1
ATOM 1380 N N . LEU A 1 181 ? 12.519 4.960 -16.868 1.00 95.31 181 LEU A N 1
ATOM 1381 C CA . LEU A 1 181 ? 13.092 3.984 -15.946 1.00 95.31 181 LEU A CA 1
ATOM 1382 C C . LEU A 1 181 ? 12.762 2.546 -16.376 1.00 95.31 181 LEU A C 1
ATOM 1384 O O . LEU A 1 181 ? 13.648 1.694 -16.445 1.00 95.31 181 LEU A O 1
ATOM 1388 N N . LEU A 1 182 ? 11.498 2.283 -16.719 1.00 95.38 182 LEU A N 1
ATOM 1389 C CA . LEU A 1 182 ? 11.035 0.954 -17.131 1.00 95.38 182 LEU A CA 1
ATOM 1390 C C . LEU A 1 182 ? 11.535 0.558 -18.526 1.00 95.38 182 LE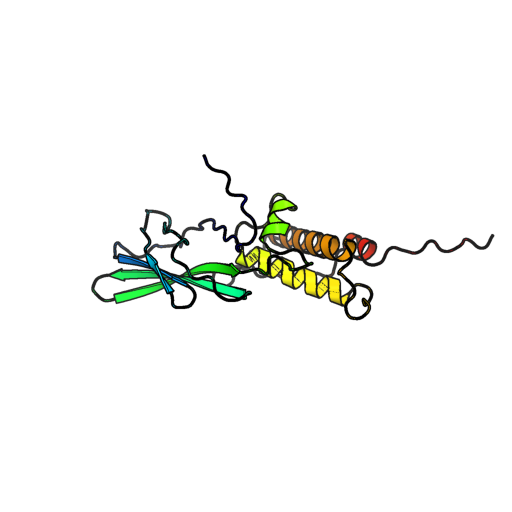U A C 1
ATOM 1392 O O . LEU A 1 182 ? 11.825 -0.615 -18.778 1.00 95.38 182 LEU A O 1
ATOM 1396 N N . ARG A 1 183 ? 11.630 1.526 -19.446 1.00 93.88 183 ARG A N 1
ATOM 1397 C CA . ARG A 1 183 ? 12.025 1.326 -20.847 1.00 93.88 183 ARG A CA 1
ATOM 1398 C C . ARG A 1 183 ? 13.045 2.389 -21.283 1.00 93.88 183 ARG A C 1
ATOM 1400 O O . ARG A 1 183 ? 12.688 3.287 -22.049 1.00 93.88 183 ARG A O 1
ATOM 1407 N N . PRO A 1 184 ? 14.313 2.287 -20.847 1.00 88.50 184 PRO A N 1
ATOM 1408 C CA . PRO A 1 184 ? 15.328 3.273 -21.196 1.00 88.50 184 PRO A CA 1
ATOM 1409 C C . PRO A 1 184 ? 15.573 3.296 -22.706 1.00 88.50 184 PRO A C 1
ATOM 1411 O O . PRO A 1 184 ? 15.699 2.251 -23.357 1.00 88.50 184 PRO A O 1
ATOM 1414 N N . ALA A 1 185 ? 15.651 4.500 -23.277 1.00 80.50 185 ALA A N 1
ATOM 1415 C CA . ALA A 1 185 ? 15.942 4.679 -24.692 1.00 80.50 185 ALA A CA 1
ATOM 1416 C C . ALA A 1 185 ? 17.320 4.083 -25.027 1.00 80.50 185 ALA A C 1
ATOM 1418 O O . ALA A 1 185 ? 18.355 4.547 -24.551 1.00 80.50 185 ALA A O 1
ATOM 1419 N N . ARG A 1 186 ? 17.347 3.048 -25.874 1.00 76.56 186 ARG A N 1
ATOM 1420 C CA . ARG A 1 186 ? 18.610 2.496 -26.377 1.00 76.56 186 ARG A CA 1
ATOM 1421 C C . ARG A 1 186 ? 19.307 3.556 -27.226 1.00 76.56 186 ARG A C 1
ATOM 1423 O O . ARG A 1 186 ? 18.686 4.127 -28.124 1.00 76.56 186 ARG A O 1
ATOM 1430 N N . ALA A 1 187 ? 20.595 3.784 -26.971 1.00 63.28 187 ALA A N 1
ATOM 1431 C CA . ALA A 1 187 ? 21.418 4.631 -27.822 1.00 63.28 187 ALA A CA 1
ATOM 1432 C C . ALA A 1 187 ? 21.337 4.113 -29.267 1.00 63.28 187 ALA A C 1
ATOM 1434 O O . ALA A 1 187 ? 21.729 2.981 -29.562 1.00 63.28 187 ALA A O 1
ATOM 1435 N N . LYS A 1 188 ? 20.785 4.925 -30.174 1.00 63.50 188 LYS A N 1
ATOM 1436 C CA . LYS A 1 188 ? 20.828 4.622 -31.604 1.00 63.50 188 LYS A CA 1
ATOM 1437 C C . LYS A 1 188 ? 22.268 4.833 -32.056 1.00 63.50 188 LYS A C 1
ATOM 1439 O O . LYS A 1 188 ? 22.808 5.921 -31.878 1.00 63.50 188 LYS A O 1
ATOM 1444 N N . LYS A 1 189 ? 22.892 3.796 -32.619 1.00 51.38 189 LYS A N 1
ATOM 1445 C CA . LYS A 1 189 ? 24.216 3.909 -33.237 1.00 51.38 189 LYS A CA 1
ATOM 1446 C C . LYS A 1 189 ? 24.126 4.997 -34.313 1.00 51.38 189 LYS A C 1
ATOM 1448 O O . LYS A 1 189 ? 23.378 4.831 -35.274 1.00 51.38 189 LYS A O 1
ATOM 1453 N N . ALA A 1 190 ? 24.818 6.118 -34.115 1.00 56.69 190 ALA A N 1
ATOM 1454 C CA . ALA A 1 190 ? 24.935 7.145 -35.139 1.00 56.69 190 ALA A CA 1
ATOM 1455 C C . ALA A 1 190 ? 25.669 6.511 -36.325 1.00 56.69 190 ALA A C 1
ATOM 1457 O O . ALA A 1 190 ? 26.811 6.074 -36.185 1.00 56.69 190 ALA A O 1
ATOM 1458 N N . VAL A 1 191 ? 24.979 6.364 -37.453 1.00 57.81 191 VAL A N 1
ATOM 1459 C CA . VAL A 1 191 ? 25.622 5.987 -38.710 1.00 57.81 191 VAL A CA 1
ATOM 1460 C C . VAL A 1 191 ? 26.220 7.279 -39.255 1.00 57.81 191 VAL A C 1
ATOM 1462 O O . VAL A 1 191 ? 25.480 8.149 -39.711 1.00 57.81 191 VAL A O 1
ATOM 1465 N N . GLY A 1 192 ? 27.532 7.422 -39.100 1.00 52.19 192 GLY A N 1
ATOM 1466 C CA . GLY A 1 192 ? 28.359 8.479 -39.673 1.00 52.19 192 GLY A CA 1
ATOM 1467 C C . GLY A 1 192 ? 29.560 7.858 -40.358 1.00 52.19 192 GLY A C 1
ATOM 1468 O O . GLY A 1 192 ? 29.986 6.775 -39.890 1.00 52.19 192 GLY A O 1
#

pLDDT: mean 79.62, std 20.29, range [22.16, 98.0]

Radius of gyration: 20.56 Å; Cα contacts (8 Å, |Δi|>4): 241; chains: 1; bounding box: 56×37×67 Å

Foldseek 3Di:
DDDDDDDDDWDWDADFDFDPDDDPDAQKWKAKPNDTFHWDDDPGDTHGDCPPPDDDPADKIFIWIWGDDPNDIDTAGGAITGTHDPPPLADALVNLCVVDDPQDNHRVQNRVLLVLLLVLLCVQADDDPPPDRDDPLSRVLSSVSSVVQVVVQVPVPPQPQDPRRDRDRDDDHRDPVSNCSRPPDDPDPPPD

Mean predicted aligned error: 9.88 Å

Solvent-accessible surface area (backbone atoms only — not comparable to full-atom values): 12287 Å² total; per-residue (Å²): 141,79,86,87,84,71,86,96,60,84,78,82,82,86,75,90,78,66,65,98,72,75,80,77,90,53,57,45,31,37,37,43,91,91,43,78,39,71,33,46,74,56,99,70,47,78,48,68,64,69,86,82,57,80,81,72,74,72,44,79,41,64,26,27,42,34,41,36,46,98,94,44,75,49,79,40,86,70,50,45,50,57,41,64,64,90,82,53,87,58,68,48,62,68,61,41,56,77,75,34,90,84,55,67,79,48,50,53,58,38,43,51,37,37,51,54,20,39,55,53,43,65,73,68,36,76,88,72,63,89,90,59,78,84,53,67,50,54,41,55,30,17,55,51,44,25,50,52,53,50,54,51,52,66,71,65,72,69,76,57,63,43,101,80,81,42,87,68,81,75,89,69,81,84,50,69,68,43,48,40,59,50,55,61,83,74,84,74,82,81,89,124